Protein AF-A0A4S4EB62-F1 (afdb_monomer_lite)

pLDDT: mean 71.23, std 25.0, range [29.69, 98.69]

Sequence (255 aa):
MSNSTRCAACKSLRRRCSQDCVLALYFPANNAERFSCVHKIFGTSNVTMMLEKPEGRGEGEEGGRRREEAASSPSQLVASPPAVAAVRSSPDPARRSSCTAIASASGPASASASSSSPTGYGPLQSGPSLSPPPLIFQLPIQSRAEAADCMVMEASSRIQDPIYGCTKTIFELQQQIIQTQYEIAKIQCQIAICCAQQQMNNHQQLVNQQNQYQQQQPPWMMMNANHNHQQQQEEEQLHLDHHQQLSGSHHHPQF

InterPro domains:
  IPR004883 Lateral organ boundaries, LOB [PF03195] (6-53)
  IPR004883 Lateral organ boundaries, LOB [PF03195] (138-187)
  IPR004883 Lateral organ boundaries, LOB [PS50891] (5-111)

Organism: Camellia sinensis var. sinensis (NCBI:txid542762)

Structure (mmCIF, N/CA/C/O backbone):
data_AF-A0A4S4EB62-F1
#
_entry.id   AF-A0A4S4EB62-F1
#
loop_
_atom_site.group_PDB
_atom_site.id
_atom_site.type_symbol
_atom_site.label_atom_id
_atom_site.label_alt_id
_atom_site.label_comp_id
_atom_site.label_asym_id
_atom_site.label_entity_id
_atom_site.label_seq_id
_atom_site.pdbx_PDB_ins_code
_atom_site.Cartn_x
_atom_site.Cartn_y
_atom_site.Cartn_z
_atom_site.occupancy
_atom_site.B_iso_or_equiv
_atom_site.auth_seq_id
_atom_site.auth_comp_id
_atom_site.auth_asym_id
_atom_site.auth_atom_id
_atom_site.pdbx_PDB_model_num
ATOM 1 N N . MET A 1 1 ? -2.196 -13.617 -37.992 1.00 35.62 1 MET A N 1
ATOM 2 C CA . MET A 1 1 ? -1.032 -12.760 -38.308 1.00 35.62 1 MET A CA 1
ATOM 3 C C . MET A 1 1 ? -0.826 -11.807 -37.139 1.00 35.62 1 MET A C 1
ATOM 5 O O . MET A 1 1 ? -1.480 -10.776 -37.072 1.00 35.62 1 MET A O 1
ATOM 9 N N . SER A 1 2 ? -0.023 -12.187 -36.146 1.00 46.72 2 SER A N 1
ATOM 10 C CA . SER A 1 2 ? 0.297 -11.299 -35.025 1.00 46.72 2 SER A CA 1
ATOM 11 C C . SER A 1 2 ? 1.247 -10.217 -35.531 1.00 46.72 2 SER A C 1
ATOM 13 O O . SER A 1 2 ? 2.431 -10.480 -35.736 1.00 46.72 2 SER A O 1
ATOM 15 N N . ASN A 1 3 ? 0.726 -9.014 -35.782 1.00 49.12 3 ASN A N 1
ATOM 16 C CA . ASN A 1 3 ? 1.549 -7.839 -36.048 1.00 49.12 3 ASN A CA 1
ATOM 17 C C . ASN A 1 3 ? 2.561 -7.709 -34.907 1.00 49.12 3 ASN A C 1
ATOM 19 O O . ASN A 1 3 ? 2.176 -7.433 -33.769 1.00 49.12 3 ASN A O 1
ATOM 23 N N . SER A 1 4 ? 3.835 -7.980 -35.210 1.00 65.88 4 SER A N 1
ATOM 24 C CA . SER A 1 4 ? 4.943 -8.029 -34.254 1.00 65.88 4 SER A CA 1
ATOM 25 C C . SER A 1 4 ? 5.236 -6.626 -33.724 1.00 65.88 4 SER A C 1
ATOM 27 O O . SER A 1 4 ? 6.197 -5.961 -34.115 1.00 65.88 4 SER A O 1
ATOM 29 N N . THR A 1 5 ? 4.358 -6.149 -32.850 1.00 85.38 5 THR A N 1
ATOM 30 C CA . THR A 1 5 ? 4.460 -4.842 -32.220 1.00 85.38 5 THR A CA 1
ATOM 31 C C . THR A 1 5 ? 5.535 -4.931 -31.149 1.00 85.38 5 THR A C 1
ATOM 33 O O . THR A 1 5 ? 5.460 -5.751 -30.238 1.00 85.38 5 THR A O 1
ATOM 36 N N . ARG A 1 6 ? 6.569 -4.100 -31.276 1.00 92.19 6 ARG A N 1
ATOM 37 C CA . ARG A 1 6 ? 7.673 -4.035 -30.309 1.00 92.19 6 ARG A CA 1
ATOM 38 C C . ARG A 1 6 ? 7.125 -3.715 -28.920 1.00 92.19 6 ARG A C 1
ATOM 40 O O . ARG A 1 6 ? 6.276 -2.832 -28.799 1.00 92.19 6 ARG A O 1
ATOM 47 N N . CYS A 1 7 ? 7.649 -4.377 -27.890 1.00 93.88 7 CYS A N 1
ATOM 48 C CA . CYS A 1 7 ? 7.284 -4.083 -26.507 1.00 93.88 7 CYS A CA 1
ATOM 49 C C . CYS A 1 7 ? 7.605 -2.623 -26.136 1.00 93.88 7 CYS A C 1
ATOM 51 O O . CYS A 1 7 ? 8.431 -1.971 -26.791 1.00 93.88 7 CYS A O 1
ATOM 53 N N . ALA A 1 8 ? 6.970 -2.103 -25.082 1.00 93.94 8 ALA A N 1
ATOM 54 C CA . ALA A 1 8 ? 7.137 -0.710 -24.667 1.00 93.94 8 ALA A CA 1
ATOM 55 C C . ALA A 1 8 ? 8.609 -0.371 -24.379 1.00 93.94 8 ALA A C 1
ATOM 57 O O . ALA A 1 8 ? 9.106 0.660 -24.832 1.00 93.94 8 ALA A O 1
ATOM 58 N N . ALA A 1 9 ? 9.338 -1.287 -23.737 1.00 93.31 9 ALA A N 1
ATOM 59 C CA . ALA A 1 9 ? 10.758 -1.118 -23.452 1.00 93.31 9 ALA A CA 1
ATOM 60 C C . ALA A 1 9 ? 11.615 -0.986 -24.718 1.00 93.31 9 ALA A C 1
ATOM 62 O O . ALA A 1 9 ? 12.346 -0.013 -24.893 1.00 93.31 9 ALA A O 1
ATOM 63 N N . CYS A 1 10 ? 11.503 -1.936 -25.649 1.00 93.50 10 CYS A N 1
ATOM 64 C CA . CYS A 1 10 ? 12.271 -1.922 -26.896 1.00 93.50 10 CYS A CA 1
ATOM 65 C C . CYS A 1 10 ? 11.875 -0.770 -27.832 1.00 93.50 10 CYS A C 1
ATOM 67 O O . CYS A 1 10 ? 12.677 -0.339 -28.669 1.00 93.50 10 CYS A O 1
ATOM 69 N N . LYS A 1 11 ? 10.645 -0.260 -27.712 1.00 92.88 11 LYS A N 1
ATOM 70 C CA . LYS A 1 11 ? 10.217 0.968 -28.385 1.00 92.88 11 LYS A CA 1
ATOM 71 C C . LYS A 1 11 ? 10.936 2.188 -27.798 1.00 92.88 11 LYS A C 1
ATOM 73 O O . LYS A 1 11 ? 11.572 2.912 -28.560 1.00 92.88 11 LYS A O 1
ATOM 78 N N . SER A 1 12 ? 10.920 2.366 -26.476 1.00 90.94 12 SER A N 1
ATOM 79 C CA . SER A 1 12 ? 11.555 3.508 -25.797 1.00 90.94 12 SER A CA 1
ATOM 80 C C . SER A 1 12 ? 13.083 3.503 -25.896 1.00 90.94 12 SER A C 1
ATOM 82 O O . SER A 1 12 ? 13.685 4.543 -26.144 1.00 90.94 12 SER A O 1
ATOM 84 N N . LEU A 1 13 ? 13.714 2.329 -25.803 1.00 90.12 13 LEU A N 1
ATOM 85 C CA . LEU A 1 13 ? 15.166 2.150 -25.952 1.00 90.12 13 LEU A CA 1
ATOM 86 C C . LEU A 1 13 ? 15.641 2.156 -27.414 1.00 90.12 13 LEU A C 1
ATOM 88 O O . LEU A 1 13 ? 16.828 1.996 -27.679 1.00 90.12 13 LEU A O 1
ATOM 92 N N . ARG A 1 14 ? 14.723 2.263 -28.383 1.00 91.19 14 ARG A N 1
ATOM 93 C CA . ARG A 1 14 ? 15.008 2.215 -29.828 1.00 91.19 14 ARG A CA 1
ATOM 94 C C . ARG A 1 14 ? 15.767 0.950 -30.302 1.00 91.19 14 ARG A C 1
ATOM 96 O O . ARG A 1 14 ? 16.294 0.940 -31.410 1.00 91.19 14 ARG A O 1
ATOM 103 N N . ARG A 1 15 ? 15.724 -0.174 -29.563 1.00 91.25 15 ARG A N 1
ATOM 104 C CA . ARG A 1 15 ? 16.387 -1.467 -29.895 1.00 91.25 15 ARG A CA 1
ATOM 105 C C . ARG A 1 15 ? 15.444 -2.548 -30.442 1.00 91.25 15 ARG A C 1
ATOM 107 O O . ARG A 1 15 ? 14.269 -2.563 -30.091 1.00 91.25 15 ARG A O 1
ATOM 114 N N . ARG A 1 16 ? 15.926 -3.481 -31.277 1.00 91.31 16 ARG A N 1
ATOM 115 C CA . ARG A 1 16 ? 15.086 -4.580 -31.819 1.00 91.31 16 ARG A CA 1
ATOM 116 C C . ARG A 1 16 ? 14.423 -5.395 -30.690 1.00 91.31 16 ARG A C 1
ATOM 118 O O . ARG A 1 16 ? 15.004 -5.572 -29.625 1.00 91.31 16 ARG A O 1
ATOM 125 N N . CYS A 1 17 ? 13.195 -5.859 -30.924 1.00 92.88 17 CYS A N 1
ATOM 126 C CA . CYS A 1 17 ? 12.442 -6.707 -29.996 1.00 92.88 17 CYS A CA 1
ATOM 127 C C . CYS A 1 17 ? 12.408 -8.130 -30.564 1.00 92.88 17 CYS A C 1
ATOM 129 O O . CYS A 1 17 ? 11.840 -8.319 -31.638 1.00 92.88 17 CYS A O 1
ATOM 131 N N . SER A 1 18 ? 13.049 -9.084 -29.882 1.00 90.50 18 SER A N 1
ATOM 132 C CA . SER A 1 18 ? 12.977 -10.514 -30.225 1.00 90.50 18 SER A CA 1
ATOM 133 C C . SER A 1 18 ? 11.645 -11.123 -29.767 1.00 90.50 18 SER A C 1
ATOM 135 O O . SER A 1 18 ? 10.947 -10.513 -28.952 1.00 90.50 18 SER A O 1
ATOM 137 N N . GLN A 1 19 ? 11.317 -12.319 -30.264 1.00 86.75 19 GLN A N 1
ATOM 138 C CA . GLN A 1 19 ? 10.169 -13.106 -29.798 1.00 86.75 19 GLN A CA 1
ATOM 139 C C . GLN A 1 19 ? 10.335 -13.525 -28.325 1.00 86.75 19 GLN A C 1
ATOM 141 O O . GLN A 1 19 ? 9.373 -13.446 -27.571 1.00 86.75 19 GLN A O 1
ATOM 146 N N . ASP A 1 20 ? 11.570 -13.794 -27.885 1.00 87.25 20 ASP A N 1
ATOM 147 C CA . ASP A 1 20 ? 11.909 -14.152 -26.494 1.00 87.25 20 ASP A CA 1
ATOM 148 C C . ASP A 1 20 ? 12.354 -12.947 -25.644 1.00 87.25 20 ASP A C 1
ATOM 150 O O . ASP A 1 20 ? 13.186 -13.050 -24.741 1.00 87.25 20 ASP A O 1
ATOM 154 N N . CYS A 1 21 ? 11.863 -11.743 -25.956 1.00 89.00 21 CYS A N 1
ATOM 155 C CA . CYS A 1 21 ? 12.253 -10.547 -25.213 1.00 89.00 21 CYS A CA 1
ATOM 156 C C . CYS A 1 21 ? 11.727 -10.598 -23.768 1.00 89.00 21 CYS A C 1
ATOM 158 O O . CYS A 1 21 ? 10.533 -10.424 -23.534 1.00 89.00 21 CYS A O 1
ATOM 160 N N . VAL A 1 22 ? 12.625 -10.718 -22.784 1.00 86.12 22 VAL A N 1
ATOM 161 C CA . VAL A 1 22 ? 12.259 -10.756 -21.352 1.00 86.12 22 VAL A CA 1
ATOM 162 C C . VAL A 1 22 ? 11.491 -9.514 -20.890 1.00 86.12 22 VAL A C 1
ATOM 164 O O . VAL A 1 22 ? 10.582 -9.613 -20.073 1.00 86.12 22 VAL A O 1
ATOM 167 N N . LEU A 1 23 ? 11.781 -8.342 -21.467 1.00 88.38 23 LEU A N 1
ATOM 168 C CA . LEU A 1 23 ? 11.050 -7.110 -21.158 1.00 88.38 23 LEU A CA 1
ATOM 169 C C . LEU A 1 23 ? 9.638 -7.096 -21.753 1.00 88.38 23 LEU A C 1
ATOM 171 O O . LEU A 1 23 ? 8.798 -6.343 -21.270 1.00 88.38 23 LEU A O 1
ATOM 175 N N . ALA A 1 24 ? 9.358 -7.892 -22.789 1.00 90.88 24 ALA A N 1
ATOM 176 C CA . ALA A 1 24 ? 8.024 -7.957 -23.383 1.00 90.88 24 ALA A CA 1
ATOM 177 C C . ALA A 1 24 ? 6.996 -8.600 -22.444 1.00 90.88 24 ALA A C 1
ATOM 179 O O . ALA A 1 24 ? 5.828 -8.226 -22.510 1.00 90.88 24 ALA A O 1
ATOM 180 N N . LEU A 1 25 ? 7.438 -9.488 -21.543 1.00 88.75 25 LEU A N 1
ATOM 181 C CA . LEU A 1 25 ? 6.586 -10.103 -20.521 1.00 88.75 25 LEU A CA 1
ATOM 182 C C . LEU A 1 25 ? 6.066 -9.077 -19.504 1.00 88.75 25 LEU A C 1
ATOM 184 O O . LEU A 1 25 ? 4.924 -9.170 -19.070 1.00 88.75 25 LEU A O 1
ATOM 188 N N . TYR A 1 26 ? 6.887 -8.083 -19.153 1.00 90.25 26 TYR A N 1
ATOM 189 C CA . TYR A 1 26 ? 6.573 -7.109 -18.098 1.00 90.25 26 TYR A CA 1
ATOM 190 C C . TYR A 1 26 ? 6.122 -5.738 -18.638 1.00 90.25 26 TYR A C 1
ATOM 192 O O . TYR A 1 26 ? 5.419 -4.987 -17.955 1.00 90.25 26 TYR A O 1
ATOM 200 N N . PHE A 1 27 ? 6.507 -5.401 -19.875 1.00 92.81 27 PHE A N 1
ATOM 201 C CA . PHE A 1 27 ? 6.237 -4.113 -20.524 1.00 92.81 27 PHE A CA 1
ATOM 202 C C . PHE A 1 27 ? 5.610 -4.291 -21.916 1.00 92.81 27 PHE A C 1
ATOM 204 O O . PHE A 1 27 ? 6.266 -4.042 -22.938 1.00 92.81 27 PHE A O 1
ATOM 211 N N . PRO A 1 28 ? 4.334 -4.704 -21.988 1.00 92.56 28 PRO A N 1
ATOM 212 C CA . PRO A 1 28 ? 3.636 -4.908 -23.252 1.00 92.56 28 PRO A CA 1
ATOM 213 C C . PRO A 1 28 ? 3.496 -3.606 -24.060 1.00 92.56 28 PRO A C 1
ATOM 215 O O . PRO A 1 28 ? 3.541 -2.495 -23.534 1.00 92.56 28 PRO A O 1
ATOM 218 N N . ALA A 1 29 ? 3.327 -3.735 -25.378 1.00 91.56 29 ALA A N 1
ATOM 219 C CA . ALA A 1 29 ? 3.295 -2.595 -26.302 1.00 91.56 29 ALA A CA 1
ATOM 220 C C . ALA A 1 29 ? 2.104 -1.637 -26.094 1.00 91.56 29 ALA A C 1
ATOM 222 O O . ALA A 1 29 ? 2.177 -0.474 -26.493 1.00 91.56 29 ALA A O 1
ATOM 223 N N . ASN A 1 30 ? 1.018 -2.124 -25.488 1.00 91.44 30 ASN A N 1
ATOM 224 C CA . ASN A 1 30 ? -0.205 -1.366 -25.219 1.00 91.44 30 ASN A CA 1
ATOM 225 C C . ASN A 1 30 ? -0.053 -0.346 -24.080 1.00 91.44 30 ASN A C 1
ATOM 227 O O . ASN A 1 30 ? -0.908 0.523 -23.943 1.00 91.44 30 ASN A O 1
ATOM 231 N N . ASN A 1 31 ? 1.015 -0.426 -23.280 1.00 89.94 31 ASN A N 1
ATOM 232 C CA . ASN A 1 31 ? 1.213 0.462 -22.144 1.00 89.94 31 ASN A CA 1
ATOM 233 C C . ASN A 1 31 ? 2.650 1.005 -22.097 1.00 89.94 31 ASN A C 1
ATOM 235 O O . ASN A 1 31 ? 3.525 0.506 -21.387 1.00 89.94 31 ASN A O 1
ATOM 239 N N . ALA A 1 32 ? 2.886 2.053 -22.888 1.00 92.19 32 ALA A N 1
ATOM 240 C CA . ALA A 1 32 ? 4.188 2.710 -22.993 1.00 92.19 32 ALA A CA 1
ATOM 241 C C . ALA A 1 32 ? 4.581 3.493 -21.726 1.00 92.19 32 ALA A C 1
ATOM 243 O O . ALA A 1 32 ? 5.773 3.675 -21.457 1.00 92.19 32 ALA A O 1
ATOM 244 N N . GLU A 1 33 ? 3.599 3.940 -20.944 1.00 93.25 33 GLU A N 1
ATOM 245 C CA . GLU A 1 33 ? 3.824 4.736 -19.738 1.00 93.25 33 GLU A CA 1
ATOM 246 C C . GLU A 1 33 ? 4.548 3.919 -18.667 1.00 93.25 33 GLU A C 1
ATOM 248 O O . GLU A 1 33 ? 5.536 4.393 -18.108 1.00 93.25 33 GLU A O 1
ATOM 253 N N . ARG A 1 34 ? 4.156 2.651 -18.480 1.00 94.00 34 ARG A N 1
ATOM 254 C CA . ARG A 1 34 ? 4.784 1.737 -17.509 1.00 94.00 34 ARG A CA 1
ATOM 255 C C . ARG A 1 34 ? 6.302 1.698 -17.631 1.00 94.00 34 ARG A C 1
ATOM 257 O O . ARG A 1 34 ? 7.007 1.876 -16.643 1.00 94.00 34 ARG A O 1
ATOM 264 N N . PHE A 1 35 ? 6.820 1.509 -18.846 1.00 94.94 35 PHE A N 1
ATOM 265 C CA . PHE A 1 35 ? 8.268 1.506 -19.045 1.00 94.94 35 PHE A CA 1
ATOM 266 C C . PHE A 1 35 ? 8.870 2.908 -18.928 1.00 94.94 35 PHE A C 1
ATOM 268 O O . PHE A 1 35 ? 9.971 3.057 -18.410 1.00 94.94 35 PHE A O 1
ATOM 275 N N . SER A 1 36 ? 8.161 3.938 -19.391 1.00 94.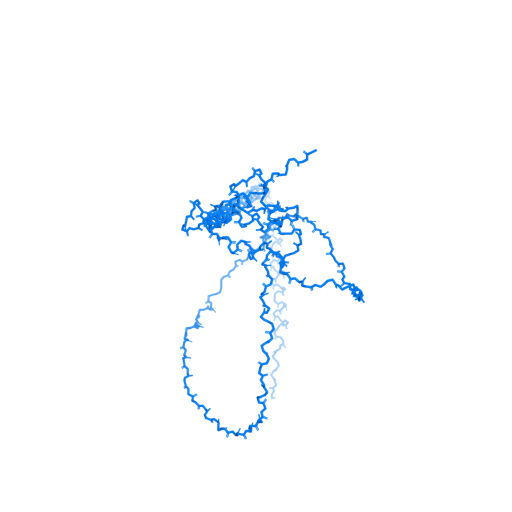75 36 SER A N 1
ATOM 276 C CA . SER A 1 36 ? 8.641 5.323 -19.339 1.00 94.75 36 SER A CA 1
ATOM 277 C C . SER A 1 36 ? 8.890 5.786 -17.901 1.00 94.75 36 SER A C 1
ATOM 279 O O . SER A 1 36 ? 9.943 6.362 -17.627 1.00 94.75 36 SER A O 1
ATOM 281 N N . CYS A 1 37 ? 7.979 5.473 -16.976 1.00 94.56 37 CYS A N 1
ATOM 282 C CA . CYS A 1 37 ? 8.123 5.809 -15.562 1.00 94.56 37 CYS A CA 1
ATOM 283 C C . CYS A 1 37 ? 9.305 5.075 -14.923 1.00 94.56 37 CYS A C 1
ATOM 285 O O . CYS A 1 37 ? 10.191 5.702 -14.341 1.00 94.56 37 CYS A O 1
ATOM 287 N N . VAL A 1 38 ? 9.362 3.753 -15.097 1.00 95.62 38 VAL A N 1
ATOM 288 C CA . VAL A 1 38 ? 10.429 2.916 -14.534 1.00 95.62 38 VAL A CA 1
ATOM 289 C C . VAL A 1 38 ? 11.796 3.323 -15.089 1.00 95.62 38 VAL A C 1
ATOM 291 O O . VAL A 1 38 ? 12.746 3.495 -14.330 1.00 95.62 38 VAL A O 1
ATOM 294 N N . HIS A 1 39 ? 11.898 3.558 -16.398 1.00 95.31 39 HIS A N 1
ATOM 295 C CA . HIS A 1 39 ? 13.129 4.020 -17.032 1.00 95.31 39 HIS A CA 1
ATOM 296 C C . HIS A 1 39 ? 13.576 5.392 -16.513 1.00 95.31 39 HIS A C 1
ATOM 298 O O . HIS A 1 39 ? 14.767 5.604 -16.309 1.00 95.31 39 HIS A O 1
ATOM 304 N N . LYS A 1 40 ? 12.639 6.319 -16.281 1.00 95.56 40 LYS A N 1
ATOM 305 C CA . LYS A 1 40 ? 12.942 7.664 -15.774 1.00 95.56 40 LYS A CA 1
ATOM 306 C C . LYS A 1 40 ? 13.511 7.643 -14.353 1.00 95.56 40 LYS A C 1
ATOM 308 O O . LYS A 1 40 ? 14.393 8.440 -14.059 1.00 95.56 40 LYS A O 1
ATOM 313 N N . ILE A 1 41 ? 13.000 6.767 -13.490 1.00 96.31 41 ILE A N 1
ATOM 314 C CA . ILE A 1 41 ? 13.379 6.716 -12.071 1.00 96.31 41 ILE A CA 1
ATOM 315 C C . ILE A 1 41 ? 14.570 5.792 -11.819 1.00 96.31 41 ILE A C 1
ATOM 317 O O . ILE A 1 41 ? 15.507 6.177 -11.127 1.00 96.31 41 ILE A O 1
ATOM 321 N N . PHE A 1 42 ? 14.550 4.583 -12.379 1.00 93.56 42 PHE A N 1
ATOM 322 C CA . PHE A 1 42 ? 15.582 3.580 -12.119 1.00 93.56 42 PHE A CA 1
ATOM 323 C C . PHE A 1 42 ? 16.702 3.597 -13.164 1.00 93.56 42 PHE A C 1
ATOM 325 O O . PHE A 1 42 ? 17.818 3.189 -12.860 1.00 93.56 42 PHE A O 1
ATOM 332 N N . GLY A 1 43 ? 16.446 4.089 -14.379 1.00 93.19 43 GLY A N 1
ATOM 333 C CA . GLY A 1 43 ? 17.416 4.086 -15.478 1.00 93.19 43 GLY A CA 1
ATOM 334 C C . GLY A 1 43 ? 17.531 2.735 -16.194 1.00 93.19 43 GLY A C 1
ATOM 335 O O . GLY A 1 43 ? 17.237 1.679 -15.637 1.00 93.19 43 GLY A O 1
ATOM 336 N N . THR A 1 44 ? 17.984 2.750 -17.454 1.00 86.69 44 THR A N 1
ATOM 337 C CA . THR A 1 44 ? 18.061 1.536 -18.298 1.00 86.69 44 THR A CA 1
ATOM 338 C C . THR A 1 44 ? 18.885 0.419 -17.655 1.00 86.69 44 THR A C 1
ATOM 340 O O . THR A 1 44 ? 18.423 -0.720 -17.616 1.00 86.69 44 THR A O 1
ATOM 343 N N . SER A 1 45 ? 20.084 0.723 -17.146 1.00 84.06 45 SER A N 1
ATOM 344 C CA . SER A 1 45 ? 21.006 -0.295 -16.626 1.00 84.06 45 SER A CA 1
ATOM 345 C C . SER A 1 45 ? 20.436 -1.028 -15.418 1.00 84.06 45 SER A C 1
ATOM 347 O O . SER A 1 45 ? 20.483 -2.250 -15.389 1.00 84.06 45 SER A O 1
ATOM 349 N N . ASN A 1 46 ? 19.821 -0.311 -14.472 1.00 86.00 46 ASN A N 1
ATOM 350 C CA . ASN A 1 46 ? 19.240 -0.926 -13.277 1.00 86.00 46 ASN A CA 1
ATOM 351 C C . ASN A 1 46 ? 18.006 -1.760 -13.620 1.00 86.00 46 ASN A C 1
ATOM 353 O O . ASN A 1 46 ? 17.861 -2.869 -13.124 1.00 86.00 46 ASN A O 1
ATOM 357 N N . VAL A 1 47 ? 17.148 -1.266 -14.515 1.00 87.50 47 VAL A N 1
ATOM 358 C CA . VAL A 1 47 ? 15.964 -2.006 -14.981 1.00 87.50 47 VAL A CA 1
ATOM 359 C C . VAL A 1 47 ? 16.370 -3.300 -15.674 1.00 87.50 47 VAL A C 1
ATOM 361 O O . VAL A 1 47 ? 15.781 -4.347 -15.432 1.00 87.50 47 VAL A O 1
ATOM 364 N N . THR A 1 48 ? 17.414 -3.236 -16.495 1.00 82.06 48 THR A N 1
ATOM 365 C CA . THR A 1 48 ? 17.996 -4.391 -17.184 1.00 82.06 48 THR A CA 1
ATOM 366 C C . THR A 1 48 ? 18.611 -5.365 -16.175 1.00 82.06 48 THR A C 1
ATOM 368 O O . THR A 1 48 ? 18.276 -6.543 -16.184 1.00 82.06 48 THR A O 1
ATOM 371 N N . MET A 1 49 ? 19.406 -4.868 -15.223 1.00 80.50 49 MET A N 1
ATOM 372 C CA . MET A 1 49 ? 19.967 -5.667 -14.128 1.00 80.50 49 MET A CA 1
ATOM 373 C C . MET A 1 49 ? 18.906 -6.324 -13.247 1.00 80.50 49 MET A C 1
ATOM 375 O O . MET A 1 49 ? 19.179 -7.374 -12.687 1.00 80.50 49 MET A O 1
ATOM 379 N N . MET A 1 50 ? 17.737 -5.704 -13.073 1.00 81.75 50 MET A N 1
ATOM 380 C CA . MET A 1 50 ? 16.643 -6.258 -12.277 1.00 81.75 50 MET A CA 1
ATOM 381 C C . MET A 1 50 ? 15.824 -7.289 -13.063 1.00 81.75 50 MET A C 1
ATOM 383 O O . MET A 1 50 ? 15.310 -8.209 -12.438 1.00 81.75 50 MET A O 1
ATOM 387 N N . LEU A 1 51 ? 15.717 -7.168 -14.395 1.00 79.62 51 LEU A N 1
ATOM 388 C CA . LEU A 1 51 ? 14.766 -7.913 -15.241 1.00 79.62 51 LEU A CA 1
ATOM 389 C C . LEU A 1 51 ? 15.375 -8.850 -16.296 1.00 79.62 51 LEU A C 1
ATOM 391 O O . LEU A 1 51 ? 14.620 -9.565 -16.961 1.00 79.62 51 LEU A O 1
ATOM 395 N N . GLU A 1 52 ? 16.688 -8.866 -16.497 1.00 72.88 52 GLU A N 1
ATOM 396 C CA . GLU A 1 52 ? 17.345 -9.850 -17.366 1.00 72.88 52 GLU A CA 1
ATOM 397 C C . GLU A 1 52 ? 17.794 -11.066 -16.559 1.00 72.88 52 GLU A C 1
ATOM 399 O O . GLU A 1 52 ? 18.054 -10.953 -15.376 1.00 72.88 52 GLU A O 1
ATOM 404 N N . LYS A 1 53 ? 17.846 -12.254 -17.167 1.00 60.50 53 LYS A N 1
ATOM 405 C CA . LYS A 1 53 ? 18.318 -13.483 -16.509 1.00 60.50 53 LYS A CA 1
ATOM 406 C C . LYS A 1 53 ? 19.846 -13.391 -16.334 1.00 60.50 53 LYS A C 1
ATOM 408 O O . LYS A 1 53 ? 20.503 -12.973 -17.284 1.00 60.50 53 LYS A O 1
ATOM 413 N N . PRO A 1 54 ? 20.445 -13.815 -15.202 1.00 57.09 54 PRO A N 1
ATOM 414 C CA . PRO A 1 54 ? 21.894 -13.982 -15.152 1.00 57.09 54 PRO A CA 1
ATOM 415 C C . PRO A 1 54 ? 22.259 -15.074 -16.163 1.00 57.09 54 PRO A C 1
ATOM 417 O O . PRO A 1 54 ? 21.701 -16.174 -16.120 1.00 57.09 54 PRO A O 1
ATOM 420 N N . GLU A 1 55 ? 23.128 -14.762 -17.117 1.00 51.66 55 GLU A N 1
ATOM 421 C CA . GLU A 1 55 ? 23.546 -15.701 -18.155 1.00 51.66 55 GLU A CA 1
ATOM 422 C C . GLU A 1 55 ? 24.296 -16.888 -17.528 1.00 51.66 55 GLU A C 1
ATOM 424 O O . GLU A 1 55 ? 25.503 -16.859 -17.295 1.00 51.66 55 GLU A O 1
ATOM 429 N N . GLY A 1 56 ? 23.553 -17.952 -17.228 1.00 46.53 56 GLY A N 1
ATOM 430 C CA . GLY A 1 56 ? 24.090 -19.270 -16.929 1.00 46.53 56 GLY A CA 1
ATOM 431 C C . GLY A 1 56 ? 24.416 -19.980 -18.235 1.00 46.53 56 GLY A C 1
ATOM 432 O O . GLY A 1 56 ? 23.515 -20.376 -18.972 1.00 46.53 56 GLY A O 1
ATOM 433 N N . ARG A 1 57 ? 25.713 -20.111 -18.514 1.00 41.94 57 ARG A N 1
ATOM 434 C CA . ARG A 1 57 ? 26.260 -21.021 -19.522 1.00 41.94 57 ARG A CA 1
ATOM 435 C C . ARG A 1 57 ? 25.841 -22.460 -19.207 1.00 41.94 57 ARG A C 1
ATOM 437 O O . ARG A 1 57 ? 25.993 -22.885 -18.067 1.00 41.94 57 ARG A O 1
ATOM 444 N N . GLY A 1 58 ? 25.466 -23.198 -20.249 1.00 36.47 58 GLY A N 1
ATOM 445 C CA . GLY A 1 58 ? 25.548 -24.658 -20.292 1.00 36.47 58 GLY A CA 1
ATOM 446 C C . GLY A 1 58 ? 24.300 -25.394 -19.821 1.00 36.47 58 GLY A C 1
ATOM 447 O O . GLY A 1 58 ? 24.021 -25.487 -18.631 1.00 36.47 58 GLY A O 1
ATOM 448 N N . GLU A 1 59 ? 23.596 -25.970 -20.787 1.00 43.50 59 GLU A N 1
ATOM 449 C CA . GLU A 1 59 ? 22.741 -27.133 -20.588 1.00 43.50 59 GLU A CA 1
ATOM 450 C C . GLU A 1 59 ? 23.598 -28.317 -20.112 1.00 43.50 59 GLU A C 1
ATOM 452 O O . GLU A 1 59 ? 24.709 -28.537 -20.599 1.00 43.50 59 GLU A O 1
ATOM 457 N N . GLY A 1 60 ? 23.071 -29.065 -19.152 1.00 32.97 60 GLY A N 1
ATOM 458 C CA . GLY A 1 60 ? 23.618 -30.321 -18.663 1.00 32.97 60 GLY A CA 1
ATOM 459 C C . GLY A 1 60 ? 22.514 -31.028 -17.896 1.00 32.97 60 GLY A C 1
ATOM 460 O O . GLY A 1 60 ? 22.170 -30.630 -16.784 1.00 32.97 60 GLY A O 1
ATOM 461 N N . GLU A 1 61 ? 21.896 -31.999 -18.555 1.00 41.78 61 GLU A N 1
ATOM 462 C CA . GLU A 1 61 ? 20.886 -32.881 -17.989 1.00 41.78 61 GLU A CA 1
ATOM 463 C C . GLU A 1 61 ? 21.455 -33.747 -16.847 1.00 41.78 61 GLU A C 1
ATOM 465 O O . GLU A 1 61 ? 22.642 -34.057 -16.804 1.00 41.78 61 GLU A O 1
ATOM 470 N N . GLU A 1 62 ? 20.523 -34.193 -15.998 1.00 35.62 62 GLU A N 1
ATOM 471 C CA . GLU A 1 62 ? 20.550 -35.426 -15.198 1.00 35.62 62 GLU A CA 1
ATOM 472 C C . GLU A 1 62 ? 21.149 -35.406 -13.773 1.00 35.62 62 GLU A C 1
ATOM 474 O O . GLU A 1 62 ? 22.287 -35.024 -13.518 1.00 35.62 62 GLU A O 1
ATOM 479 N N . GLY A 1 63 ? 20.349 -35.914 -12.820 1.00 31.05 63 GLY A N 1
ATOM 480 C CA . GLY A 1 63 ? 20.825 -36.357 -11.505 1.00 31.05 63 GLY A CA 1
ATOM 481 C C . GLY A 1 63 ? 19.907 -36.014 -10.332 1.00 31.05 63 GLY A C 1
ATOM 482 O O . GLY A 1 63 ? 20.228 -35.156 -9.514 1.00 31.05 63 GLY A O 1
ATOM 483 N N . GLY A 1 64 ? 18.765 -36.695 -10.216 1.00 34.34 64 GLY A N 1
ATOM 484 C CA . GLY A 1 64 ? 17.853 -36.529 -9.085 1.00 34.34 64 GLY A CA 1
ATOM 485 C C . GLY A 1 64 ? 18.463 -36.884 -7.722 1.00 34.34 64 GLY A C 1
ATOM 486 O O . GLY A 1 64 ? 19.193 -37.861 -7.579 1.00 34.34 64 GLY A O 1
ATOM 487 N N . ARG A 1 65 ? 18.048 -36.152 -6.682 1.00 30.20 65 ARG A N 1
ATOM 488 C CA . ARG A 1 65 ? 17.820 -36.719 -5.346 1.00 30.20 65 ARG A CA 1
ATOM 489 C C . ARG A 1 65 ? 16.545 -36.145 -4.749 1.00 30.20 65 ARG A C 1
ATOM 491 O O . ARG A 1 65 ? 16.456 -34.979 -4.384 1.00 30.20 65 ARG A O 1
ATOM 498 N N . ARG A 1 66 ? 15.572 -37.043 -4.657 1.00 37.66 66 ARG A N 1
ATOM 499 C CA . ARG A 1 66 ? 14.365 -36.967 -3.846 1.00 37.66 66 ARG A CA 1
ATOM 500 C C . ARG A 1 66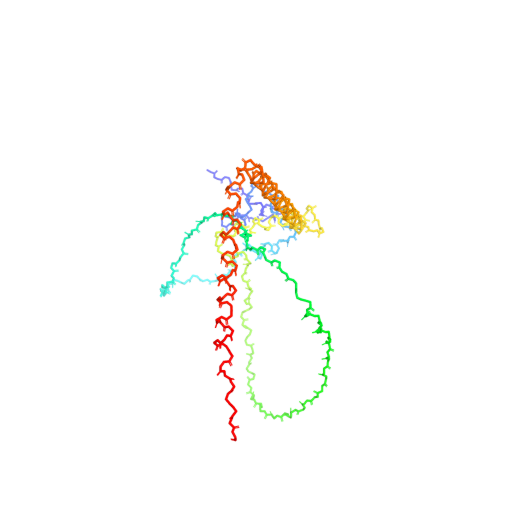 ? 14.771 -36.777 -2.381 1.00 37.66 66 ARG A C 1
ATOM 502 O O . ARG A 1 66 ? 15.523 -37.592 -1.850 1.00 37.66 66 ARG A O 1
ATOM 509 N N . ARG A 1 67 ? 14.236 -35.752 -1.724 1.00 39.16 67 ARG A N 1
ATOM 510 C CA . ARG A 1 67 ? 13.952 -35.823 -0.291 1.00 39.16 67 ARG A CA 1
ATOM 511 C C . ARG A 1 67 ? 12.575 -35.213 -0.044 1.00 39.16 67 ARG A C 1
ATOM 513 O O . ARG A 1 67 ? 12.369 -34.019 -0.225 1.00 39.16 67 ARG A O 1
ATOM 520 N N . GLU A 1 68 ? 11.652 -36.113 0.270 1.00 33.84 68 GLU A N 1
ATOM 521 C CA . GLU A 1 68 ? 10.425 -35.906 1.050 1.00 33.84 68 GLU A CA 1
ATOM 522 C C . GLU A 1 68 ? 10.828 -35.219 2.380 1.00 33.84 68 GLU A C 1
ATOM 524 O O . GLU A 1 68 ? 11.980 -35.336 2.791 1.00 33.84 68 GLU A 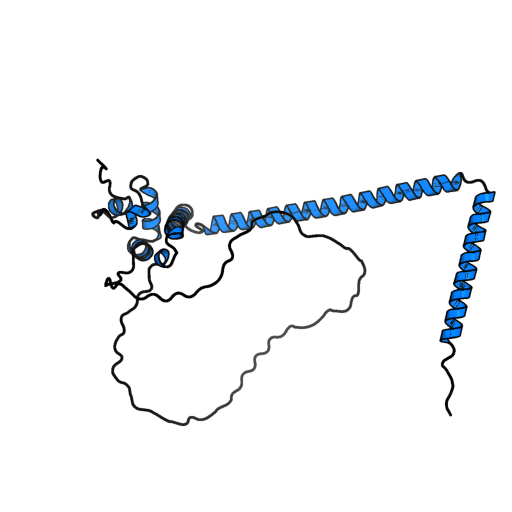O 1
ATOM 529 N N . GLU A 1 69 ? 10.074 -34.435 3.136 1.00 34.16 69 GLU A N 1
ATOM 530 C CA . GLU A 1 69 ? 8.662 -34.141 3.392 1.00 34.16 69 GLU A CA 1
ATOM 531 C C . GLU A 1 69 ? 8.647 -32.646 3.853 1.00 34.16 69 GLU A C 1
ATOM 533 O O . GLU A 1 69 ? 9.703 -32.045 4.025 1.00 34.16 69 GLU A O 1
ATOM 538 N N . ALA A 1 70 ? 7.563 -31.917 4.095 1.00 30.52 70 ALA A N 1
ATOM 539 C CA . ALA A 1 70 ? 6.251 -32.311 4.553 1.00 30.52 70 ALA A CA 1
ATOM 540 C C . ALA A 1 70 ? 5.224 -31.244 4.175 1.00 30.52 70 ALA A C 1
ATOM 542 O O . ALA A 1 70 ? 5.503 -30.045 4.097 1.00 30.52 70 ALA A O 1
ATOM 543 N N . ALA A 1 71 ? 4.016 -31.744 3.966 1.00 32.66 71 ALA A N 1
ATOM 544 C CA . ALA A 1 71 ? 2.789 -30.999 3.831 1.00 32.66 71 ALA A CA 1
ATOM 545 C C . ALA A 1 71 ? 2.602 -29.968 4.951 1.00 32.66 71 ALA A C 1
ATOM 547 O O . ALA A 1 71 ? 2.836 -30.263 6.121 1.00 32.66 71 ALA A O 1
ATOM 548 N N . SER A 1 72 ? 2.066 -28.805 4.583 1.00 31.14 72 SER A N 1
ATOM 549 C CA . SER A 1 72 ? 0.843 -28.255 5.184 1.00 31.14 72 SER A CA 1
ATOM 550 C C . SER A 1 72 ? 0.397 -27.037 4.374 1.00 31.14 72 SER A C 1
ATOM 552 O O . SER A 1 72 ? 0.927 -25.938 4.510 1.00 31.14 72 SER A O 1
ATOM 554 N N . SER A 1 73 ? -0.571 -27.252 3.484 1.00 36.03 73 SER A N 1
ATOM 555 C CA . SER A 1 73 ? -1.465 -26.193 3.000 1.00 36.03 73 SER A CA 1
ATOM 556 C C . SER A 1 73 ? -2.730 -26.167 3.894 1.00 36.03 73 SER A C 1
ATOM 558 O O . SER A 1 73 ? -2.758 -26.833 4.925 1.00 36.03 73 SER A O 1
ATOM 560 N N . PRO A 1 74 ? -3.770 -25.384 3.577 1.00 53.31 74 PRO A N 1
ATOM 561 C CA . PRO A 1 74 ? -4.045 -24.100 4.209 1.00 53.31 74 PRO A CA 1
ATOM 562 C C . PRO A 1 74 ? -5.397 -24.121 4.945 1.00 53.31 74 PRO A C 1
ATOM 564 O O . PRO A 1 74 ? -6.263 -24.943 4.660 1.00 53.31 74 PRO A O 1
ATOM 567 N N . SER A 1 75 ? -5.651 -23.177 5.848 1.00 32.16 75 SER A N 1
ATOM 568 C CA . SER A 1 75 ? -7.028 -22.875 6.257 1.00 32.16 75 SER A CA 1
ATOM 569 C C . SER A 1 75 ? -7.169 -21.414 6.644 1.00 32.16 75 SER A C 1
ATOM 571 O O . SER A 1 75 ? -6.552 -20.925 7.585 1.00 32.16 75 SER A O 1
ATOM 573 N N . GLN A 1 76 ? -7.993 -20.727 5.859 1.00 35.88 76 GLN A N 1
ATOM 574 C CA . GLN A 1 76 ? -8.673 -19.513 6.272 1.00 35.88 76 GLN A CA 1
ATOM 575 C C . GLN A 1 76 ? -9.638 -19.828 7.421 1.00 35.88 76 GLN A C 1
ATOM 577 O O . GLN A 1 76 ? -10.167 -20.936 7.450 1.00 35.88 76 GLN A O 1
ATOM 582 N N . LEU A 1 77 ? -9.927 -18.844 8.283 1.00 34.81 77 LEU A N 1
ATOM 583 C CA . LEU A 1 77 ? -11.288 -18.370 8.603 1.00 34.81 77 LEU A CA 1
ATOM 584 C C . LEU A 1 77 ? -11.281 -17.425 9.829 1.00 34.81 77 LEU A C 1
ATOM 586 O O . LEU A 1 77 ? -11.076 -17.840 10.958 1.00 34.81 77 LEU A O 1
ATOM 590 N N . VAL A 1 78 ? -11.512 -16.144 9.524 1.00 33.50 78 VAL A N 1
ATOM 591 C CA . VAL A 1 78 ? -12.391 -15.140 10.167 1.00 33.50 78 VAL A CA 1
ATOM 592 C C . VAL A 1 78 ? -12.425 -14.879 11.697 1.00 33.50 78 VAL A C 1
ATOM 594 O O . VAL A 1 78 ? -12.691 -15.747 12.513 1.00 33.50 78 VAL A O 1
ATOM 597 N N . ALA A 1 79 ? -12.386 -13.567 11.988 1.00 30.02 79 ALA A N 1
ATOM 598 C CA . ALA A 1 79 ? -13.253 -12.791 12.896 1.00 30.02 79 ALA A CA 1
ATOM 599 C C . ALA A 1 79 ? -13.047 -12.764 14.438 1.00 30.02 79 ALA A C 1
ATOM 601 O O . ALA A 1 79 ? -13.425 -13.677 15.163 1.00 30.02 79 ALA A O 1
ATOM 602 N N . SER A 1 80 ? -12.705 -11.541 14.892 1.00 34.81 80 SER A N 1
ATOM 603 C CA . SER A 1 80 ? -13.204 -10.827 16.098 1.00 34.81 80 SER A CA 1
ATOM 604 C C . SER A 1 80 ? -12.488 -11.072 17.457 1.00 34.81 80 SER A C 1
ATOM 606 O O . SER A 1 80 ? -11.641 -11.949 17.556 1.00 34.81 80 SER A O 1
ATOM 608 N N . PRO A 1 81 ? -12.706 -10.211 18.482 1.00 43.69 81 PRO A N 1
ATOM 609 C CA . PRO A 1 81 ? -11.820 -9.134 18.966 1.00 43.69 81 PRO A CA 1
ATOM 610 C C . PRO A 1 81 ? -11.210 -9.460 20.358 1.00 43.69 81 PRO A C 1
ATOM 612 O O . PRO A 1 81 ? -11.495 -10.526 20.904 1.00 43.69 81 PRO A O 1
ATOM 615 N N . PRO A 1 82 ? -10.394 -8.580 20.987 1.00 38.78 82 PRO A N 1
ATOM 616 C CA . PRO A 1 82 ? -9.838 -8.870 22.309 1.00 38.78 82 PRO A CA 1
ATOM 617 C C . PRO A 1 82 ? -10.930 -8.929 23.386 1.00 38.78 82 PRO A C 1
ATOM 619 O O . PRO A 1 82 ? -11.709 -7.990 23.568 1.00 38.78 82 PRO A O 1
ATOM 622 N N . ALA A 1 83 ? -10.950 -10.043 24.119 1.00 35.16 83 ALA A N 1
ATOM 623 C CA . ALA A 1 83 ? -11.763 -10.230 25.306 1.00 35.16 83 ALA A CA 1
ATOM 624 C C . ALA A 1 83 ? -11.315 -9.265 26.412 1.00 35.16 83 ALA A C 1
ATOM 626 O O . ALA A 1 83 ? -10.220 -9.364 26.963 1.00 35.16 83 ALA A O 1
ATOM 627 N N . VAL A 1 84 ? -12.211 -8.342 26.741 1.00 35.22 84 VAL A N 1
ATOM 628 C CA . VAL A 1 84 ? -12.228 -7.587 27.989 1.00 35.22 84 VAL A CA 1
ATOM 629 C C . VAL A 1 84 ? -12.961 -8.407 29.058 1.00 35.22 84 VAL A C 1
ATOM 631 O O . VAL A 1 84 ? -14.169 -8.597 28.983 1.00 35.22 84 VAL A O 1
ATOM 634 N N . ALA A 1 85 ? -12.222 -8.890 30.056 1.00 33.56 85 ALA A N 1
ATOM 635 C CA . ALA A 1 85 ? -12.681 -9.271 31.399 1.00 33.56 85 ALA A CA 1
ATOM 636 C C . ALA A 1 85 ? -11.407 -9.408 32.264 1.00 33.56 85 ALA A C 1
ATOM 638 O O . ALA A 1 85 ? -10.454 -10.035 31.828 1.00 33.56 85 ALA A O 1
ATOM 639 N N . ALA A 1 86 ? -11.243 -8.848 33.457 1.00 32.38 86 ALA A N 1
ATOM 640 C CA . ALA A 1 86 ? -12.179 -8.228 34.367 1.00 32.38 86 ALA A CA 1
ATOM 641 C C . ALA A 1 86 ? -11.450 -7.168 35.211 1.00 32.38 86 ALA A C 1
ATOM 643 O O . ALA A 1 86 ? -10.289 -7.318 35.589 1.00 32.38 86 ALA A O 1
ATOM 644 N N . VAL A 1 87 ? -12.189 -6.114 35.535 1.00 31.91 87 VAL A N 1
ATOM 645 C CA . VAL A 1 87 ? -11.899 -5.182 36.622 1.00 31.91 87 VAL A CA 1
ATOM 646 C C . VAL A 1 87 ? -11.819 -5.950 37.945 1.00 31.91 87 VAL A C 1
ATOM 648 O O . VAL A 1 87 ? -12.780 -6.611 38.333 1.00 31.91 87 VAL A O 1
ATOM 651 N N . ARG A 1 88 ? -10.715 -5.787 38.680 1.00 36.62 88 ARG A N 1
ATOM 652 C CA . ARG A 1 88 ? -10.720 -5.778 40.148 1.00 36.62 88 ARG A CA 1
ATOM 653 C C . ARG A 1 88 ? -9.824 -4.645 40.640 1.00 36.62 88 ARG A C 1
ATOM 655 O O . ARG A 1 88 ? -8.614 -4.655 40.445 1.00 36.62 88 ARG A O 1
ATOM 662 N N . SER A 1 89 ? -10.465 -3.656 41.248 1.00 32.94 89 SER A N 1
ATOM 663 C CA . SER A 1 89 ? -9.863 -2.546 41.979 1.00 32.94 89 SER A CA 1
ATOM 664 C C . SER A 1 89 ? -9.136 -3.045 43.234 1.00 32.94 89 SER A C 1
ATOM 666 O O . SER A 1 89 ? -9.749 -3.748 44.031 1.00 32.94 89 SER A O 1
ATOM 668 N N . SER A 1 90 ? -7.866 -2.681 43.431 1.00 35.53 90 SER A N 1
ATOM 669 C CA . SER A 1 90 ? -7.424 -1.757 44.497 1.00 35.53 90 SER A CA 1
ATOM 670 C C . SER A 1 90 ? -5.889 -1.587 44.513 1.00 35.53 90 SER A C 1
ATOM 672 O O . SER A 1 90 ? -5.183 -2.441 43.977 1.00 35.53 90 SER A O 1
ATOM 674 N N . PRO A 1 91 ? -5.373 -0.473 45.070 1.00 39.81 91 PRO A N 1
ATOM 675 C CA . PRO A 1 91 ? -4.030 0.045 44.829 1.00 39.81 91 PRO A CA 1
ATOM 676 C C . PRO A 1 91 ? -3.024 -0.395 45.903 1.00 39.81 91 PRO A C 1
ATOM 678 O O . PRO A 1 91 ? -3.362 -0.425 47.082 1.00 39.81 91 PRO A O 1
ATOM 681 N N . ASP A 1 92 ? -1.770 -0.631 45.514 1.00 31.94 92 ASP A N 1
ATOM 682 C CA . ASP A 1 92 ? -0.649 -0.705 46.460 1.00 31.94 92 ASP A CA 1
ATOM 683 C C . ASP A 1 92 ? 0.498 0.225 45.998 1.00 31.94 92 ASP A C 1
ATOM 685 O O . ASP A 1 92 ? 1.069 0.021 44.916 1.00 31.94 92 ASP A O 1
ATOM 689 N N . PRO A 1 93 ? 0.807 1.305 46.742 1.00 39.94 93 PRO A N 1
ATOM 690 C CA . PRO A 1 93 ? 1.796 2.308 46.374 1.00 39.94 93 PRO A CA 1
ATOM 691 C C . PRO A 1 93 ? 3.184 1.944 46.920 1.00 39.94 93 PRO A C 1
ATOM 693 O O . PRO A 1 93 ? 3.675 2.571 47.854 1.00 39.94 93 PRO A O 1
ATOM 696 N N . ALA A 1 94 ? 3.867 0.965 46.323 1.00 38.38 94 ALA A N 1
ATOM 697 C CA . ALA A 1 94 ? 5.241 0.651 46.729 1.00 38.38 94 ALA A CA 1
ATOM 698 C C . ALA A 1 94 ? 6.101 0.030 45.618 1.00 38.38 94 ALA A C 1
ATOM 700 O O . ALA A 1 94 ? 6.675 -1.042 45.787 1.00 38.38 94 ALA A O 1
ATOM 701 N N . ARG A 1 95 ? 6.265 0.710 44.473 1.00 36.81 95 ARG A N 1
ATOM 702 C CA . ARG A 1 95 ? 7.451 0.461 43.628 1.00 36.81 95 ARG A CA 1
ATOM 703 C C . ARG A 1 95 ? 7.779 1.625 42.702 1.00 36.81 95 ARG A C 1
ATOM 705 O O . ARG A 1 95 ? 7.540 1.599 41.500 1.00 36.81 95 ARG A O 1
ATOM 712 N N . ARG A 1 96 ? 8.385 2.660 43.281 1.00 35.38 96 ARG A N 1
ATOM 713 C CA . ARG A 1 96 ? 9.129 3.684 42.545 1.00 35.38 96 ARG A CA 1
ATOM 714 C C . ARG A 1 96 ? 10.562 3.654 43.055 1.00 35.38 96 ARG A C 1
ATOM 716 O O . ARG A 1 96 ? 10.786 3.967 44.217 1.00 35.38 96 ARG A O 1
ATOM 723 N N . SER A 1 97 ? 11.494 3.241 42.201 1.00 31.66 97 SER A N 1
ATOM 724 C CA . SER A 1 97 ? 12.756 3.949 41.949 1.00 31.66 97 SER A CA 1
ATOM 725 C C . SER A 1 97 ? 13.854 3.039 41.422 1.00 31.66 97 SER A C 1
ATOM 727 O O . SER A 1 97 ? 14.062 1.929 41.899 1.00 31.66 97 SER A O 1
ATOM 729 N N . SER A 1 98 ? 14.632 3.665 40.541 1.00 35.00 98 SER A N 1
ATOM 730 C CA . SER A 1 98 ? 16.005 3.351 40.170 1.00 35.00 98 SER A CA 1
ATOM 731 C C . SER A 1 98 ? 16.180 2.380 39.009 1.00 35.00 98 SER A C 1
ATOM 733 O O . SER A 1 98 ? 16.038 1.175 39.163 1.00 35.00 98 SER A O 1
ATOM 735 N N . CYS A 1 99 ? 16.518 2.942 37.846 1.00 29.69 99 CYS A N 1
ATOM 736 C CA . CYS A 1 99 ? 17.818 2.692 37.221 1.00 29.69 99 CYS A CA 1
ATOM 737 C C . CYS A 1 99 ? 18.085 3.776 36.160 1.00 29.69 99 CYS A C 1
ATOM 739 O O . CYS A 1 99 ? 17.686 3.656 35.005 1.00 29.69 99 CYS A O 1
ATOM 741 N N . THR A 1 100 ? 18.782 4.832 36.581 1.00 34.62 100 THR A N 1
ATOM 742 C CA . THR A 1 100 ? 19.548 5.737 35.713 1.00 34.62 100 THR A CA 1
ATOM 743 C C . THR A 1 100 ? 21.019 5.550 36.080 1.00 34.62 100 THR A C 1
ATOM 745 O O . THR A 1 100 ? 21.326 5.673 37.261 1.00 34.62 100 THR A O 1
ATOM 748 N N . ALA A 1 101 ? 21.879 5.249 35.098 1.00 31.89 101 ALA A N 1
ATOM 749 C CA . ALA A 1 101 ? 23.340 5.484 35.026 1.00 31.89 101 ALA A CA 1
ATOM 750 C C . ALA A 1 101 ? 23.967 4.400 34.117 1.00 31.89 101 ALA A C 1
ATOM 752 O O . ALA A 1 101 ? 23.927 3.224 34.458 1.00 31.89 101 ALA A O 1
ATOM 753 N N . ILE A 1 102 ? 24.357 4.660 32.862 1.00 32.31 102 ILE A N 1
ATOM 754 C CA . ILE A 1 102 ? 25.658 5.210 32.418 1.00 32.31 102 ILE A CA 1
ATOM 755 C C . ILE A 1 102 ? 26.818 5.052 33.411 1.00 32.31 102 ILE A C 1
ATOM 757 O O . ILE A 1 102 ? 26.936 5.823 34.355 1.00 32.31 102 ILE A O 1
ATOM 761 N N . ALA A 1 103 ? 27.726 4.117 33.120 1.00 32.78 103 ALA A N 1
ATOM 762 C CA . ALA A 1 103 ? 29.120 4.187 33.546 1.00 32.78 103 ALA A CA 1
ATOM 763 C C . ALA A 1 103 ? 30.020 3.422 32.565 1.00 32.78 103 ALA A C 1
ATOM 765 O O . ALA A 1 103 ? 29.952 2.202 32.427 1.00 32.78 103 ALA A O 1
ATOM 766 N N . SER A 1 104 ? 30.854 4.194 31.880 1.00 31.52 104 SER A N 1
ATOM 767 C CA . SER A 1 104 ? 32.038 3.782 31.139 1.00 31.52 104 SER A CA 1
ATOM 768 C C . SER A 1 104 ? 33.075 3.170 32.086 1.00 31.52 104 SER A C 1
ATOM 770 O O . SER A 1 104 ? 33.297 3.703 33.171 1.00 31.52 104 SER A O 1
ATOM 772 N N . ALA A 1 105 ? 33.777 2.124 31.650 1.00 33.66 105 ALA A N 1
ATOM 773 C CA . ALA A 1 105 ? 35.022 1.692 32.278 1.00 33.66 105 ALA A CA 1
ATOM 774 C C . ALA A 1 105 ? 36.046 1.325 31.198 1.00 33.66 105 ALA A C 1
ATOM 776 O O . ALA A 1 105 ? 35.929 0.321 30.500 1.00 33.66 105 ALA A O 1
ATOM 777 N N . SER A 1 106 ? 37.035 2.202 31.070 1.00 31.45 106 SER A N 1
ATOM 778 C CA . SER A 1 106 ? 38.296 2.002 30.366 1.00 31.45 106 SER A CA 1
ATOM 779 C C . SER A 1 106 ? 39.268 1.240 31.271 1.00 31.45 106 SER A C 1
ATOM 781 O O . SER A 1 106 ? 39.344 1.543 32.460 1.00 31.45 106 SER A O 1
ATOM 783 N N . GLY A 1 107 ? 40.091 0.349 30.713 1.00 32.53 107 GLY A N 1
ATOM 784 C CA . GLY A 1 107 ? 41.351 -0.060 31.349 1.00 32.53 107 GLY A CA 1
ATOM 785 C C . GLY A 1 107 ? 41.862 -1.448 30.946 1.00 32.53 107 GLY A C 1
ATOM 786 O O . GLY A 1 107 ? 41.046 -2.324 30.688 1.00 32.53 107 GLY A O 1
ATOM 787 N N . PRO A 1 108 ? 43.190 -1.654 30.838 1.00 45.34 108 PRO A N 1
ATOM 788 C CA . PRO A 1 108 ? 43.784 -2.492 29.799 1.00 45.34 108 PRO A CA 1
ATOM 789 C C . PRO A 1 108 ? 44.340 -3.822 30.326 1.00 45.34 108 PRO A C 1
ATOM 791 O O . PRO A 1 108 ? 44.802 -3.909 31.460 1.00 45.34 108 PRO A O 1
ATOM 794 N N . ALA A 1 109 ? 44.391 -4.840 29.465 1.00 33.75 109 ALA A N 1
ATOM 795 C CA . ALA A 1 109 ? 45.182 -6.041 29.711 1.00 33.75 109 ALA A CA 1
ATOM 796 C C . ALA A 1 109 ? 45.982 -6.404 28.457 1.00 33.75 109 ALA A C 1
ATOM 798 O O . ALA A 1 109 ? 45.484 -6.951 27.478 1.00 33.75 109 ALA A O 1
ATOM 799 N N . SER A 1 110 ? 47.253 -6.033 28.523 1.00 34.41 110 SER A N 1
ATOM 800 C CA . SER A 1 110 ? 48.367 -6.537 27.738 1.00 34.41 110 SER A CA 1
ATOM 801 C C . SER A 1 110 ? 48.457 -8.063 27.806 1.00 34.41 110 SER A C 1
ATOM 803 O O . SER A 1 110 ? 48.601 -8.617 28.894 1.00 34.41 110 SER A O 1
ATOM 805 N N . ALA A 1 111 ? 48.479 -8.726 26.651 1.00 36.38 111 ALA A N 1
ATOM 806 C CA . ALA A 1 111 ? 49.040 -10.063 26.523 1.00 36.38 111 ALA A CA 1
ATOM 807 C C . ALA A 1 111 ? 49.824 -10.164 25.211 1.00 36.38 111 ALA A C 1
ATOM 809 O O . ALA A 1 111 ? 49.328 -9.918 24.115 1.00 36.38 111 ALA A O 1
ATOM 810 N N . SER A 1 112 ? 51.096 -10.463 25.413 1.00 35.91 112 SER A N 1
ATOM 811 C CA . SER A 1 112 ? 52.205 -10.654 24.495 1.00 35.91 112 SER A CA 1
ATOM 812 C C . SER A 1 112 ? 51.935 -11.575 23.308 1.00 35.91 112 SER A C 1
ATOM 814 O O . SER A 1 112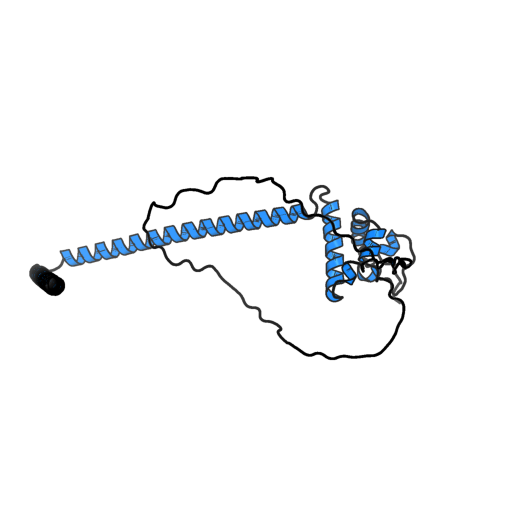 ? 51.343 -12.646 23.431 1.00 35.91 112 SER A O 1
ATOM 816 N N . ALA A 1 113 ? 52.521 -11.164 22.187 1.00 32.25 113 ALA A N 1
ATOM 817 C CA . ALA A 1 113 ? 52.761 -11.943 20.990 1.00 32.25 113 ALA A CA 1
ATOM 818 C C . ALA A 1 113 ? 53.494 -13.264 21.273 1.00 32.25 113 ALA A C 1
ATOM 820 O O . ALA A 1 113 ? 54.451 -13.313 22.044 1.00 32.25 113 ALA A O 1
ATOM 821 N N . SER A 1 114 ? 53.109 -14.307 20.544 1.00 36.97 114 SER A N 1
ATOM 822 C CA . SER A 1 114 ? 54.021 -15.378 20.155 1.00 36.97 114 SER A CA 1
ATOM 823 C C . SER A 1 114 ? 53.777 -15.723 18.688 1.00 36.97 114 SER A C 1
ATOM 825 O O . SER A 1 114 ? 52.662 -15.941 18.224 1.00 36.97 114 SER A O 1
ATOM 827 N N . SER A 1 115 ? 54.874 -15.630 17.955 1.00 38.19 115 SER A N 1
ATOM 828 C CA . SER A 1 115 ? 55.047 -15.773 16.522 1.00 38.19 115 SER A CA 1
ATOM 829 C C . SER A 1 115 ? 54.977 -17.232 16.087 1.00 38.19 115 SER A C 1
ATOM 831 O O . SER A 1 115 ? 55.722 -18.067 16.601 1.00 38.19 115 SER A O 1
ATOM 833 N N . SER A 1 116 ? 54.175 -17.535 15.072 1.00 40.62 116 SER A N 1
ATOM 834 C CA . SER A 1 116 ? 54.347 -18.730 14.240 1.00 40.62 116 SER A CA 1
ATOM 835 C C . SER A 1 116 ? 53.811 -18.433 12.844 1.00 40.62 116 SER A C 1
ATOM 837 O O . SER A 1 116 ? 52.615 -18.522 12.586 1.00 40.62 116 SER A O 1
ATOM 839 N N . SER A 1 117 ? 54.705 -18.024 11.949 1.00 39.41 117 SER A N 1
ATOM 840 C CA . SER A 1 117 ? 54.441 -17.965 10.513 1.00 39.41 117 SER A CA 1
ATOM 841 C C . SER A 1 117 ? 54.286 -19.381 9.954 1.00 39.41 117 SER A C 1
ATOM 843 O O . SER A 1 117 ? 55.110 -20.241 10.270 1.00 39.41 117 SER A O 1
ATOM 845 N N . PRO A 1 118 ? 53.359 -19.596 9.013 1.00 44.34 118 PRO A N 1
ATOM 846 C CA . PRO A 1 118 ? 53.615 -20.499 7.910 1.00 44.34 118 PRO A CA 1
ATOM 847 C C . PRO A 1 118 ? 53.567 -19.721 6.596 1.00 44.34 118 PRO A C 1
ATOM 849 O O . PRO A 1 118 ? 52.556 -19.159 6.180 1.00 44.34 118 PRO A O 1
ATOM 852 N N . THR A 1 119 ? 54.728 -19.695 5.960 1.00 44.81 119 THR A N 1
ATOM 853 C CA . THR A 1 119 ? 54.970 -19.328 4.572 1.00 44.81 119 THR A CA 1
ATOM 854 C C . THR A 1 119 ? 54.046 -20.130 3.653 1.00 44.81 119 THR A C 1
ATOM 856 O O . THR A 1 119 ? 54.087 -21.358 3.670 1.00 44.81 119 THR A O 1
ATOM 859 N N . GLY A 1 120 ? 53.226 -19.457 2.841 1.00 41.00 120 GLY A N 1
ATOM 860 C CA . GLY A 1 120 ? 52.344 -20.156 1.904 1.00 41.00 120 GLY A CA 1
ATOM 861 C C . GLY A 1 120 ? 51.385 -19.276 1.104 1.00 41.00 120 GLY A C 1
ATOM 862 O O . GLY A 1 120 ? 50.235 -19.657 0.929 1.00 41.00 120 GLY A O 1
ATOM 863 N N . TYR A 1 121 ? 51.813 -18.110 0.611 1.00 38.69 121 TYR A N 1
ATOM 864 C CA . TYR A 1 121 ? 51.022 -17.380 -0.387 1.00 38.69 121 TYR A CA 1
ATOM 865 C C . TYR A 1 121 ? 51.317 -17.945 -1.780 1.00 38.69 121 TYR A C 1
ATOM 867 O O . TYR A 1 121 ? 52.237 -17.506 -2.467 1.00 38.69 121 TYR A O 1
ATOM 875 N N . GLY A 1 122 ? 50.536 -18.950 -2.183 1.00 43.28 122 GLY A N 1
ATOM 876 C CA . GLY A 1 122 ? 50.302 -19.221 -3.602 1.00 43.28 122 GLY A CA 1
ATOM 877 C C . GLY A 1 122 ? 49.481 -18.077 -4.222 1.00 43.28 122 GLY A C 1
ATOM 878 O O . GLY A 1 122 ? 48.801 -17.357 -3.486 1.00 43.28 122 GLY A O 1
ATOM 879 N N . PRO A 1 123 ? 49.526 -17.863 -5.549 1.00 47.25 123 PRO A N 1
ATOM 880 C CA . PRO A 1 123 ? 48.783 -16.777 -6.181 1.00 47.25 123 PRO A CA 1
ATOM 881 C C . PRO A 1 123 ? 47.284 -16.947 -5.913 1.00 47.25 123 PRO A C 1
ATOM 883 O O . PRO A 1 123 ? 46.725 -18.003 -6.221 1.00 47.25 123 PRO A O 1
ATOM 886 N N . LEU A 1 124 ? 46.630 -15.919 -5.356 1.00 42.56 124 LEU A N 1
ATOM 887 C CA . LEU A 1 124 ? 45.172 -15.844 -5.323 1.00 42.56 124 LEU A CA 1
ATOM 888 C C . LEU A 1 124 ? 44.673 -15.904 -6.769 1.00 42.56 124 LEU A C 1
ATOM 890 O O . LEU A 1 124 ? 44.742 -14.919 -7.503 1.00 42.56 124 LEU A O 1
ATOM 894 N N . GLN A 1 125 ? 44.184 -17.071 -7.182 1.00 40.62 125 GLN A N 1
ATOM 895 C CA . GLN A 1 125 ? 43.346 -17.177 -8.363 1.00 40.62 125 GLN A CA 1
ATOM 896 C C . GLN A 1 125 ? 42.123 -16.304 -8.106 1.00 40.62 125 GLN A C 1
ATOM 898 O O . GLN A 1 125 ? 41.364 -16.531 -7.162 1.00 40.62 125 GLN A O 1
ATOM 903 N N . SER A 1 126 ? 41.966 -15.276 -8.932 1.00 44.56 126 SER A N 1
ATOM 904 C CA . SER A 1 126 ? 40.735 -14.518 -9.057 1.00 44.56 126 SER A CA 1
ATOM 905 C C . SER A 1 126 ? 39.623 -15.489 -9.448 1.00 44.56 126 SER A C 1
ATOM 907 O O . SER A 1 126 ? 39.445 -15.829 -10.617 1.00 44.56 126 SER A O 1
ATOM 909 N N . GLY A 1 127 ? 38.886 -15.972 -8.445 1.00 45.03 127 GLY A N 1
ATOM 910 C CA . GLY A 1 127 ? 37.622 -16.658 -8.673 1.00 45.03 127 GLY A CA 1
ATOM 911 C C . GLY A 1 127 ? 36.709 -15.774 -9.529 1.00 45.03 127 GLY A C 1
ATOM 912 O O . GLY A 1 127 ? 36.838 -14.543 -9.491 1.00 45.03 127 GLY A O 1
ATOM 913 N N . PRO A 1 128 ? 35.808 -16.365 -10.333 1.00 49.41 128 PRO A N 1
ATOM 914 C CA . PRO A 1 128 ? 34.899 -15.580 -11.149 1.00 49.41 128 PRO A CA 1
ATOM 915 C C . PRO A 1 128 ? 34.131 -14.636 -10.225 1.00 49.41 128 PRO A C 1
ATOM 917 O O . PRO A 1 128 ? 33.605 -15.055 -9.198 1.00 49.41 128 PRO A O 1
ATOM 920 N N . SER A 1 129 ? 34.102 -13.349 -10.564 1.00 47.09 129 SER A N 1
ATOM 921 C CA . SER A 1 129 ? 33.226 -12.387 -9.906 1.00 47.09 129 SER A CA 1
ATOM 922 C C . SER A 1 129 ? 31.787 -12.852 -10.144 1.00 47.09 129 SER A C 1
ATOM 924 O O . SER A 1 129 ? 31.229 -12.632 -11.217 1.00 47.09 129 SER A O 1
ATOM 926 N N . LEU A 1 130 ? 31.218 -13.592 -9.188 1.00 56.75 130 LEU A N 1
ATOM 927 C CA . LEU A 1 130 ? 29.801 -13.924 -9.185 1.00 56.75 130 LEU A CA 1
ATOM 928 C C . LEU A 1 130 ? 29.058 -12.630 -8.864 1.00 56.75 130 LEU A C 1
ATOM 930 O O . LEU A 1 130 ? 28.880 -12.275 -7.699 1.00 56.75 130 LEU A O 1
ATOM 934 N N . SER A 1 131 ? 28.658 -11.895 -9.900 1.00 58.50 131 SER A N 1
ATOM 935 C CA . SER A 1 131 ? 27.641 -10.870 -9.727 1.00 58.50 131 SER A CA 1
ATOM 936 C C . SER A 1 131 ? 26.370 -11.560 -9.213 1.00 58.50 131 SER A C 1
ATOM 938 O O . SER A 1 131 ? 25.960 -12.589 -9.763 1.00 58.50 131 SER A O 1
ATOM 940 N N . PRO A 1 132 ? 25.763 -11.062 -8.122 1.00 60.94 132 PRO A N 1
ATOM 941 C CA . PRO A 1 132 ? 24.544 -11.656 -7.602 1.00 60.94 132 PRO A CA 1
ATOM 942 C C . PRO A 1 132 ? 23.454 -11.604 -8.679 1.00 60.94 132 PRO A C 1
ATOM 944 O O . PRO A 1 132 ? 23.383 -10.630 -9.439 1.00 60.94 132 PRO A O 1
ATOM 947 N N . PRO A 1 133 ? 22.603 -12.639 -8.769 1.00 60.62 133 PRO A N 1
ATOM 948 C CA . PRO A 1 133 ? 21.541 -12.665 -9.754 1.00 60.62 133 PRO A CA 1
ATOM 949 C C . PRO A 1 133 ? 20.588 -11.468 -9.560 1.00 60.62 133 PRO A C 1
ATOM 951 O O . PRO A 1 133 ? 20.361 -11.046 -8.426 1.00 60.62 133 PRO A O 1
ATOM 954 N N . PRO A 1 134 ? 20.004 -10.934 -10.641 1.00 67.12 134 PRO A N 1
ATOM 955 C CA . PRO A 1 134 ? 18.927 -9.945 -10.629 1.00 67.12 134 PRO A CA 1
ATOM 956 C C . PRO A 1 134 ? 17.895 -10.182 -9.527 1.00 67.12 134 PRO A C 1
ATOM 958 O O . PRO A 1 134 ? 17.408 -11.305 -9.370 1.00 67.12 134 PRO A O 1
ATOM 961 N N . LEU A 1 135 ? 17.496 -9.124 -8.815 1.00 70.44 135 LEU A N 1
ATOM 962 C CA . LEU A 1 135 ? 16.560 -9.224 -7.687 1.00 70.44 135 LEU A CA 1
ATOM 963 C C . LEU A 1 135 ? 15.228 -9.891 -8.066 1.00 70.44 135 LEU A C 1
ATOM 965 O O . LEU A 1 135 ? 14.698 -10.670 -7.283 1.00 70.44 135 LEU A O 1
ATOM 969 N N . ILE A 1 136 ? 14.711 -9.673 -9.282 1.00 73.69 136 ILE A N 1
ATOM 970 C CA . ILE A 1 136 ? 13.452 -10.305 -9.713 1.00 73.69 136 ILE A CA 1
ATOM 971 C C . ILE A 1 136 ? 13.657 -11.781 -10.064 1.00 73.69 136 ILE A C 1
ATOM 973 O O . ILE A 1 136 ? 12.752 -12.590 -9.888 1.00 73.69 136 ILE A O 1
ATOM 977 N N . PHE A 1 137 ? 14.849 -12.192 -10.497 1.00 74.31 137 PHE A N 1
ATOM 978 C CA . PHE A 1 137 ? 15.111 -13.601 -10.807 1.00 74.31 137 PHE A CA 1
ATOM 979 C C . PHE A 1 137 ? 15.364 -14.455 -9.567 1.00 74.31 137 PHE A C 1
ATOM 981 O O . PHE A 1 137 ? 15.195 -15.672 -9.644 1.00 74.31 137 PHE A O 1
ATOM 988 N N . GLN A 1 138 ? 15.684 -13.828 -8.434 1.00 79.62 138 GLN A N 1
ATOM 989 C CA . GLN A 1 138 ? 15.696 -14.481 -7.123 1.00 79.62 138 GLN A CA 1
ATOM 990 C C . GLN A 1 138 ? 14.283 -14.825 -6.633 1.00 79.62 138 GLN A C 1
ATOM 992 O O . GLN A 1 138 ? 14.124 -15.680 -5.764 1.00 79.62 138 GLN A O 1
ATOM 997 N N . LEU A 1 139 ? 13.253 -14.195 -7.207 1.00 79.56 139 LEU A N 1
ATOM 998 C CA . LEU A 1 139 ? 11.866 -14.487 -6.886 1.00 79.56 139 LEU A CA 1
ATOM 999 C C . LEU A 1 139 ? 11.351 -15.699 -7.682 1.00 79.56 139 LEU A C 1
ATOM 1001 O O . LEU A 1 139 ? 11.726 -15.886 -8.855 1.00 79.56 139 LEU A O 1
ATOM 1005 N N . PRO A 1 140 ? 10.450 -16.500 -7.079 1.00 82.94 140 PRO A N 1
ATOM 1006 C CA . PRO A 1 140 ? 9.648 -17.479 -7.802 1.00 82.94 140 PRO A CA 1
ATOM 1007 C C . PRO A 1 140 ? 8.981 -16.852 -9.031 1.00 82.94 140 PRO A C 1
ATOM 1009 O O . PRO A 1 140 ? 8.580 -15.692 -9.000 1.00 82.94 140 PRO A O 1
ATOM 1012 N N . ILE A 1 141 ? 8.855 -17.607 -10.127 1.00 80.44 141 ILE A N 1
ATOM 1013 C CA . ILE A 1 141 ? 8.378 -17.086 -11.423 1.00 80.44 141 ILE A CA 1
ATOM 1014 C C . ILE A 1 141 ? 7.029 -16.363 -11.283 1.00 80.44 141 ILE A C 1
ATOM 1016 O O . ILE A 1 141 ? 6.834 -15.314 -11.893 1.00 80.44 141 ILE A O 1
ATOM 1020 N N . GLN A 1 142 ? 6.140 -16.888 -10.439 1.00 83.56 142 GLN A N 1
ATOM 1021 C CA . GLN A 1 142 ? 4.812 -16.337 -10.188 1.00 83.56 142 GLN A CA 1
ATOM 1022 C C . GLN A 1 142 ? 4.828 -14.903 -9.637 1.00 83.56 142 GLN A C 1
ATOM 1024 O O . GLN A 1 142 ? 3.972 -14.111 -10.012 1.00 83.56 142 GLN A O 1
ATOM 1029 N N . SER A 1 143 ? 5.814 -14.535 -8.816 1.00 86.25 143 SER A N 1
ATOM 1030 C CA . SER A 1 143 ? 5.877 -13.209 -8.185 1.00 86.25 143 SER A CA 1
ATOM 1031 C C . SER A 1 143 ? 6.710 -12.204 -8.978 1.00 86.25 143 SER A C 1
ATOM 1033 O O . SER A 1 143 ? 6.804 -11.036 -8.608 1.00 86.25 143 SER A O 1
ATOM 1035 N N . ARG A 1 144 ? 7.298 -12.611 -10.110 1.00 87.62 144 ARG A N 1
ATOM 1036 C CA . ARG A 1 144 ? 8.102 -11.707 -10.948 1.00 87.62 144 ARG A CA 1
ATOM 1037 C C . ARG A 1 144 ? 7.265 -10.633 -11.627 1.00 87.62 144 ARG A C 1
ATOM 1039 O O . ARG A 1 144 ? 7.721 -9.499 -11.752 1.00 87.62 144 ARG A O 1
ATOM 1046 N N . ALA A 1 145 ? 6.054 -10.989 -12.058 1.00 88.50 145 ALA A N 1
ATOM 1047 C CA . ALA A 1 145 ? 5.112 -10.032 -12.631 1.00 88.50 145 ALA A CA 1
ATOM 1048 C C . ALA A 1 145 ? 4.709 -8.978 -11.589 1.00 88.50 145 ALA A C 1
ATOM 1050 O O . ALA A 1 145 ? 4.824 -7.784 -11.856 1.00 88.50 145 ALA A O 1
ATOM 1051 N N . GLU A 1 146 ? 4.371 -9.423 -10.377 1.00 89.25 146 GLU A N 1
ATOM 1052 C CA . GLU A 1 146 ? 4.042 -8.549 -9.246 1.00 89.25 146 GLU A CA 1
ATOM 1053 C C . GLU A 1 146 ? 5.223 -7.650 -8.858 1.00 89.25 146 GLU A C 1
ATOM 1055 O O . GLU A 1 146 ? 5.052 -6.460 -8.618 1.00 89.25 146 GLU A O 1
ATOM 1060 N N . ALA A 1 147 ? 6.450 -8.177 -8.865 1.00 90.44 147 ALA A N 1
ATOM 1061 C CA . ALA A 1 147 ? 7.643 -7.377 -8.607 1.00 90.44 147 ALA A CA 1
ATOM 1062 C C . ALA A 1 147 ? 7.845 -6.276 -9.663 1.00 90.44 147 ALA A C 1
ATOM 1064 O O . ALA A 1 147 ? 8.179 -5.141 -9.318 1.00 90.44 147 ALA A O 1
ATOM 1065 N N . ALA A 1 148 ? 7.600 -6.577 -10.942 1.00 90.88 148 ALA A N 1
ATOM 1066 C CA . ALA A 1 148 ? 7.633 -5.573 -12.001 1.00 90.88 148 ALA A CA 1
ATOM 1067 C C . ALA A 1 148 ? 6.508 -4.530 -11.847 1.00 90.88 148 ALA A C 1
ATOM 1069 O O . ALA A 1 148 ? 6.738 -3.347 -12.103 1.00 90.88 148 ALA A O 1
ATOM 1070 N N . ASP A 1 149 ? 5.318 -4.931 -11.388 1.00 93.38 149 ASP A N 1
ATOM 1071 C CA . ASP A 1 149 ? 4.235 -4.006 -11.029 1.00 93.38 149 ASP A CA 1
ATOM 1072 C C . ASP A 1 149 ? 4.622 -3.091 -9.860 1.00 93.38 149 ASP A C 1
ATOM 1074 O O . ASP A 1 149 ? 4.403 -1.881 -9.939 1.00 93.38 149 ASP A O 1
ATOM 1078 N N . CYS A 1 150 ? 5.274 -3.622 -8.823 1.00 94.44 150 CYS A N 1
ATOM 1079 C CA . CYS A 1 150 ? 5.797 -2.831 -7.709 1.00 94.44 150 CYS A CA 1
ATOM 1080 C C . CYS A 1 150 ? 6.828 -1.796 -8.174 1.00 94.44 150 CYS A C 1
ATOM 1082 O O . CYS A 1 150 ? 6.754 -0.640 -7.760 1.00 94.44 150 CYS A O 1
ATOM 1084 N N . MET A 1 151 ? 7.742 -2.164 -9.080 1.00 94.06 151 MET A N 1
ATOM 1085 C CA . MET A 1 151 ? 8.683 -1.204 -9.674 1.00 94.06 151 MET A CA 1
ATOM 1086 C C . MET A 1 151 ? 7.955 -0.078 -10.416 1.00 94.06 151 MET A C 1
ATOM 1088 O O . MET A 1 151 ? 8.322 1.089 -10.289 1.00 94.06 151 MET A O 1
ATOM 1092 N N . VAL A 1 152 ? 6.923 -0.411 -11.200 1.00 95.69 152 VAL A N 1
ATOM 1093 C CA . VAL A 1 152 ? 6.103 0.587 -11.903 1.00 95.69 152 VAL A CA 1
ATOM 1094 C C . VAL A 1 152 ? 5.404 1.505 -10.909 1.00 95.69 152 VAL A C 1
ATOM 1096 O O . VAL A 1 152 ? 5.467 2.721 -11.071 1.00 95.69 152 VAL A O 1
ATOM 1099 N N . MET A 1 153 ? 4.765 0.940 -9.886 1.00 96.62 153 MET A N 1
ATOM 1100 C CA . MET A 1 153 ? 4.085 1.699 -8.842 1.00 96.62 153 MET A CA 1
ATOM 1101 C C . MET A 1 153 ? 5.056 2.653 -8.139 1.00 96.62 153 MET A C 1
ATOM 1103 O O . MET A 1 153 ? 4.783 3.848 -8.086 1.00 96.62 153 MET A O 1
ATOM 1107 N N . GLU A 1 154 ? 6.208 2.167 -7.667 1.00 97.12 154 GLU A N 1
ATOM 1108 C CA . GLU A 1 154 ? 7.198 2.999 -6.977 1.00 97.12 154 GLU A CA 1
ATOM 1109 C C . GLU A 1 154 ? 7.715 4.129 -7.877 1.00 97.12 154 GLU A C 1
ATOM 1111 O O . GLU A 1 154 ? 7.791 5.285 -7.448 1.00 97.12 154 GLU A O 1
ATOM 1116 N N . ALA A 1 155 ? 8.036 3.821 -9.138 1.00 97.62 155 ALA A N 1
ATOM 1117 C CA . ALA A 1 155 ? 8.476 4.831 -10.091 1.00 97.62 155 ALA A CA 1
ATOM 1118 C C . ALA A 1 155 ? 7.402 5.898 -10.324 1.00 97.62 155 ALA A C 1
ATOM 1120 O O . ALA A 1 155 ? 7.696 7.093 -10.293 1.00 97.62 155 ALA A O 1
ATOM 1121 N N . SER A 1 156 ? 6.153 5.480 -10.527 1.00 97.12 156 SER A N 1
ATOM 1122 C CA . SER A 1 156 ? 5.027 6.394 -10.703 1.00 97.12 156 SER A CA 1
ATOM 1123 C C . SER A 1 156 ? 4.815 7.268 -9.468 1.00 97.12 156 SER A C 1
ATOM 1125 O O . SER A 1 156 ? 4.665 8.481 -9.610 1.00 97.12 156 SER A O 1
ATOM 1127 N N . SER A 1 157 ? 4.898 6.704 -8.260 1.00 97.75 157 SER A N 1
ATOM 1128 C CA . SER A 1 157 ? 4.804 7.478 -7.020 1.00 97.75 157 SER A CA 1
ATOM 1129 C C . SER A 1 157 ? 5.924 8.512 -6.906 1.00 97.75 157 SER A C 1
ATOM 1131 O O . SER A 1 157 ? 5.644 9.651 -6.558 1.00 97.75 157 SER A O 1
ATOM 1133 N N . ARG A 1 158 ? 7.175 8.172 -7.250 1.00 97.81 158 ARG A N 1
ATOM 1134 C CA . ARG A 1 158 ? 8.301 9.131 -7.247 1.00 97.81 158 ARG A CA 1
ATOM 1135 C C . ARG A 1 158 ? 8.174 10.220 -8.316 1.00 97.81 158 ARG A C 1
ATOM 1137 O O . ARG A 1 158 ? 8.712 11.308 -8.148 1.00 97.81 158 ARG A O 1
ATOM 1144 N N . ILE A 1 159 ? 7.489 9.947 -9.425 1.00 97.06 159 ILE A N 1
ATOM 1145 C CA . ILE A 1 159 ? 7.195 10.969 -10.441 1.00 97.06 159 ILE A CA 1
ATOM 1146 C C . ILE A 1 159 ? 6.126 11.943 -9.940 1.00 97.06 159 ILE A C 1
ATOM 1148 O O . ILE A 1 159 ? 6.241 13.139 -10.197 1.00 97.06 159 ILE A O 1
ATOM 1152 N N . GLN A 1 160 ? 5.103 11.437 -9.249 1.00 96.88 160 GLN A N 1
ATOM 1153 C CA . GLN A 1 160 ? 4.016 12.246 -8.692 1.00 96.88 160 GLN A CA 1
ATOM 1154 C C . GLN A 1 160 ? 4.455 13.042 -7.457 1.00 96.88 160 GLN A C 1
ATOM 1156 O O . GLN A 1 160 ? 4.090 14.206 -7.314 1.00 96.88 160 GLN A O 1
ATOM 1161 N N . ASP A 1 161 ? 5.257 12.429 -6.590 1.00 97.06 161 ASP A N 1
ATOM 1162 C CA . ASP A 1 161 ? 5.825 13.029 -5.387 1.00 97.06 161 ASP A CA 1
ATOM 1163 C C . ASP A 1 161 ? 7.344 12.774 -5.351 1.00 97.06 161 ASP A C 1
ATOM 1165 O O . ASP A 1 161 ? 7.795 11.722 -4.887 1.00 97.06 161 ASP A O 1
ATOM 1169 N N . PRO A 1 162 ? 8.160 13.725 -5.842 1.00 96.69 162 PRO A N 1
ATOM 1170 C CA . PRO A 1 162 ? 9.612 13.566 -5.903 1.00 96.69 162 PRO A CA 1
ATOM 1171 C C . PRO A 1 162 ? 10.312 13.507 -4.543 1.00 96.69 162 PRO A C 1
ATOM 1173 O O . PRO A 1 162 ? 11.460 13.071 -4.480 1.00 96.69 162 PRO A O 1
ATOM 1176 N N . ILE A 1 163 ? 9.660 13.972 -3.472 1.00 97.19 163 ILE A N 1
ATOM 1177 C CA . ILE A 1 163 ? 10.261 14.035 -2.137 1.00 97.19 163 ILE A CA 1
ATOM 1178 C C . ILE A 1 163 ? 9.966 12.741 -1.383 1.00 97.19 163 ILE A C 1
ATOM 1180 O O . ILE A 1 163 ? 10.881 12.110 -0.855 1.00 97.19 163 ILE A O 1
ATOM 1184 N N . TYR A 1 164 ? 8.699 12.328 -1.350 1.00 96.88 164 TYR A N 1
ATOM 1185 C CA . TYR A 1 164 ? 8.245 11.225 -0.505 1.00 96.88 164 TYR A CA 1
ATOM 1186 C C . TYR A 1 164 ? 7.848 9.972 -1.290 1.00 96.88 164 TYR A C 1
ATOM 1188 O O . TYR A 1 164 ? 7.870 8.880 -0.725 1.00 96.88 164 TYR A O 1
ATOM 1196 N N . GLY A 1 165 ? 7.516 10.079 -2.578 1.00 97.38 165 GLY A N 1
ATOM 1197 C CA . GLY A 1 165 ? 7.126 8.941 -3.411 1.00 97.38 165 GLY A CA 1
ATOM 1198 C C . GLY A 1 165 ? 6.059 8.058 -2.755 1.00 97.38 165 GLY A C 1
ATOM 1199 O O . GLY A 1 165 ? 5.064 8.544 -2.221 1.00 97.38 165 GLY A O 1
ATOM 1200 N N . CYS A 1 166 ? 6.278 6.740 -2.754 1.00 96.56 166 CYS A N 1
ATOM 1201 C CA . CYS A 1 166 ? 5.366 5.782 -2.118 1.00 96.56 166 CYS A CA 1
ATOM 1202 C C . CYS A 1 166 ? 5.354 5.873 -0.580 1.00 96.56 166 CYS A C 1
ATOM 1204 O O . CYS A 1 166 ? 4.396 5.431 0.052 1.00 96.56 166 CYS A O 1
ATOM 1206 N N . THR A 1 167 ? 6.377 6.475 0.039 1.00 97.69 167 THR A N 1
ATOM 1207 C CA . THR A 1 167 ? 6.442 6.672 1.496 1.00 97.69 167 THR A CA 1
ATOM 1208 C C . THR A 1 167 ? 5.327 7.587 1.988 1.00 97.69 167 THR A C 1
ATOM 1210 O O . THR A 1 167 ? 4.832 7.385 3.093 1.00 97.69 167 THR A O 1
ATOM 1213 N N . LYS A 1 168 ? 4.871 8.541 1.163 1.00 97.44 168 LYS A N 1
ATOM 1214 C CA . LYS A 1 168 ? 3.701 9.366 1.485 1.00 97.44 168 LYS A CA 1
ATOM 1215 C C . LYS A 1 168 ? 2.454 8.509 1.689 1.00 97.44 168 LYS A C 1
ATOM 1217 O O . LYS A 1 168 ? 1.817 8.617 2.728 1.00 97.44 168 LYS A O 1
ATOM 1222 N N . THR A 1 169 ? 2.155 7.615 0.747 1.00 97.06 169 THR A N 1
ATOM 1223 C CA . THR A 1 169 ? 1.008 6.702 0.851 1.00 97.06 169 THR A CA 1
ATOM 1224 C C . THR A 1 169 ? 1.139 5.778 2.057 1.00 97.06 169 THR A C 1
ATOM 1226 O O . THR A 1 169 ? 0.169 5.574 2.779 1.00 97.06 169 THR A O 1
ATOM 1229 N N . ILE A 1 170 ? 2.342 5.258 2.330 1.00 97.38 170 ILE A N 1
ATOM 1230 C CA . ILE A 1 170 ? 2.596 4.454 3.536 1.00 97.38 170 ILE A CA 1
ATOM 1231 C C . ILE A 1 170 ? 2.264 5.261 4.796 1.00 97.38 170 ILE A C 1
ATOM 1233 O O . ILE A 1 170 ? 1.541 4.773 5.661 1.00 97.38 170 ILE A O 1
ATOM 1237 N N . PHE A 1 171 ? 2.757 6.496 4.890 1.00 98.25 171 PHE A N 1
ATOM 1238 C CA . PHE A 1 171 ? 2.501 7.372 6.029 1.00 98.25 171 PHE A CA 1
ATOM 1239 C C . PHE A 1 171 ? 1.010 7.694 6.183 1.00 98.25 171 PHE A C 1
ATOM 1241 O O . PHE A 1 171 ? 0.469 7.578 7.278 1.00 98.25 171 PHE A O 1
ATOM 1248 N N . GLU A 1 172 ? 0.326 8.049 5.097 1.00 97.94 172 GLU A N 1
ATOM 1249 C CA . GLU A 1 172 ? -1.113 8.332 5.099 1.00 97.94 172 GLU A CA 1
ATOM 1250 C C . GLU A 1 172 ? -1.924 7.128 5.587 1.00 97.94 172 GLU A C 1
ATOM 1252 O O . GLU A 1 172 ? -2.793 7.276 6.447 1.00 97.94 172 GLU A O 1
ATOM 1257 N N . LEU A 1 173 ? -1.605 5.925 5.104 1.00 98.38 173 LEU A N 1
ATOM 1258 C CA . LEU A 1 173 ? -2.246 4.691 5.558 1.00 98.38 173 LEU A CA 1
ATOM 1259 C C . LEU A 1 173 ? -1.961 4.419 7.038 1.00 98.38 173 LEU A C 1
ATOM 1261 O O . LEU A 1 173 ? -2.871 4.055 7.780 1.00 98.38 173 LEU A O 1
ATOM 1265 N N . GLN A 1 174 ? -0.728 4.639 7.500 1.00 98.62 174 GLN A N 1
ATOM 1266 C CA . GLN A 1 174 ? -0.387 4.511 8.918 1.00 98.62 174 GLN A CA 1
ATOM 1267 C C . GLN A 1 174 ? -1.180 5.494 9.787 1.00 98.62 174 GLN A C 1
ATOM 1269 O O . GLN A 1 174 ? -1.702 5.099 10.828 1.00 98.62 174 GLN A O 1
ATOM 1274 N N . GLN A 1 175 ? -1.341 6.743 9.346 1.00 98.62 175 GLN A N 1
ATOM 1275 C CA . GLN A 1 175 ? -2.172 7.725 10.044 1.00 98.62 175 GLN A CA 1
ATOM 1276 C C . GLN A 1 175 ? -3.647 7.306 10.078 1.00 98.62 175 GLN A C 1
ATOM 1278 O O . GLN A 1 175 ? -4.284 7.403 11.124 1.00 98.62 175 GLN A O 1
ATOM 1283 N N . GLN A 1 176 ? -4.189 6.778 8.977 1.00 98.69 176 GLN A N 1
ATOM 1284 C CA . GLN A 1 176 ? -5.564 6.265 8.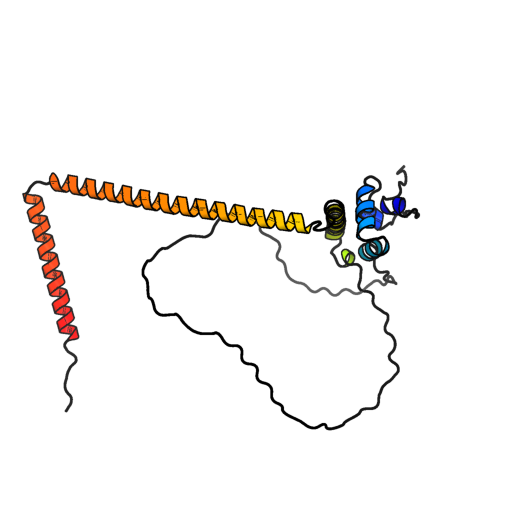942 1.00 98.69 176 GLN A CA 1
ATOM 1285 C C . GLN A 1 176 ? -5.767 5.084 9.894 1.00 98.69 176 GLN A C 1
ATOM 1287 O O . GLN A 1 176 ? -6.790 5.023 10.579 1.00 98.69 176 GLN A O 1
ATOM 1292 N N . ILE A 1 177 ? -4.796 4.169 9.979 1.00 98.69 177 ILE A N 1
ATOM 1293 C CA . ILE A 1 177 ? -4.825 3.059 10.938 1.00 98.69 177 ILE A CA 1
ATOM 1294 C C . ILE A 1 177 ? -4.878 3.608 12.364 1.00 98.69 177 ILE A C 1
ATOM 1296 O O . ILE A 1 177 ? -5.744 3.199 13.135 1.00 98.69 177 ILE A O 1
ATOM 1300 N N . ILE A 1 178 ? -4.008 4.563 12.701 1.00 98.62 178 ILE A N 1
ATOM 1301 C CA . ILE A 1 178 ? -3.964 5.181 14.033 1.00 98.62 178 ILE A CA 1
ATOM 1302 C C . ILE A 1 178 ? -5.293 5.873 14.356 1.00 98.62 178 ILE A C 1
ATOM 1304 O O . ILE A 1 178 ? -5.858 5.643 15.425 1.00 98.62 178 ILE A O 1
ATOM 1308 N N . GLN A 1 179 ? -5.835 6.665 13.428 1.00 98.56 179 GLN A N 1
ATOM 1309 C CA . GLN A 1 179 ? -7.109 7.356 13.627 1.00 98.56 179 GLN A CA 1
ATOM 1310 C C . GLN A 1 179 ? -8.260 6.368 13.832 1.00 98.56 179 GLN A C 1
ATOM 1312 O O . GLN A 1 179 ? -9.090 6.541 14.722 1.00 98.56 179 GLN A O 1
ATOM 1317 N N . THR A 1 180 ? -8.297 5.305 13.033 1.00 98.50 180 THR A N 1
ATOM 1318 C CA . THR A 1 180 ? -9.343 4.282 13.131 1.00 98.50 180 THR A CA 1
ATOM 1319 C C . THR A 1 180 ? -9.247 3.531 14.457 1.00 98.50 180 THR A C 1
ATOM 1321 O O . THR A 1 180 ? -10.258 3.311 15.119 1.00 98.50 180 THR A O 1
ATOM 1324 N N . GLN A 1 181 ? -8.034 3.182 14.889 1.00 98.56 181 GLN A N 1
ATOM 1325 C CA . GLN A 1 181 ? -7.804 2.563 16.194 1.00 98.56 181 GLN A CA 1
ATOM 1326 C C . GLN A 1 181 ? -8.224 3.486 17.345 1.00 98.56 181 GLN A C 1
ATOM 1328 O O . GLN A 1 181 ? -8.834 3.017 18.308 1.00 98.56 181 GLN A O 1
ATOM 1333 N N . TYR A 1 182 ? -7.963 4.791 17.231 1.00 98.62 182 TYR A N 1
ATOM 1334 C CA . TYR A 1 182 ? -8.414 5.788 18.200 1.00 98.62 182 TYR A CA 1
ATOM 1335 C C . TYR A 1 182 ? -9.945 5.845 18.301 1.00 98.62 182 TYR A C 1
ATOM 1337 O O . TYR A 1 182 ? -10.487 5.776 19.406 1.00 98.62 182 TYR A O 1
ATOM 1345 N N . GLU A 1 183 ? -10.658 5.913 17.173 1.00 98.69 183 GLU A N 1
ATOM 1346 C CA . GLU A 1 183 ? -12.127 5.948 17.182 1.00 98.69 183 GLU A CA 1
ATOM 1347 C C . GLU A 1 183 ? -12.727 4.658 17.760 1.00 98.69 183 GLU A C 1
ATOM 1349 O O . GLU A 1 183 ? -13.670 4.719 18.551 1.00 98.69 183 GLU A O 1
ATOM 1354 N N . ILE A 1 184 ? -12.145 3.492 17.452 1.00 98.69 184 ILE A N 1
ATOM 1355 C CA . ILE A 1 184 ? -12.554 2.218 18.062 1.00 98.69 184 ILE A CA 1
ATOM 1356 C C . ILE A 1 184 ? -12.398 2.280 19.584 1.00 98.69 184 ILE A C 1
ATOM 1358 O O . ILE A 1 184 ? -13.347 1.972 20.305 1.00 98.69 184 ILE A O 1
ATOM 1362 N N . ALA A 1 185 ? -11.240 2.715 20.085 1.00 98.44 185 ALA A N 1
ATOM 1363 C CA . ALA A 1 185 ? -10.985 2.804 21.522 1.00 98.44 185 ALA A CA 1
ATOM 1364 C C . ALA A 1 185 ? -11.953 3.774 22.222 1.00 98.44 185 ALA A C 1
ATOM 1366 O O . ALA A 1 185 ? -12.472 3.488 23.304 1.00 98.44 185 ALA A O 1
ATOM 1367 N N . LYS A 1 186 ? -12.250 4.907 21.581 1.00 98.50 186 LYS A N 1
ATOM 1368 C CA . LYS A 1 186 ? -13.212 5.895 22.075 1.00 98.50 186 LYS A CA 1
ATOM 1369 C C . LYS A 1 186 ? -14.619 5.310 22.185 1.00 98.50 186 LYS A C 1
ATOM 1371 O O . LYS A 1 186 ? -15.255 5.458 23.228 1.00 98.50 186 LYS A O 1
ATOM 1376 N N . ILE A 1 187 ? -15.096 4.630 21.144 1.00 98.56 187 ILE A N 1
ATOM 1377 C CA . ILE A 1 187 ? -16.421 3.996 21.143 1.00 98.56 187 ILE A CA 1
ATOM 1378 C C . ILE A 1 187 ? -16.477 2.878 22.187 1.00 98.56 187 ILE A C 1
ATOM 1380 O O . ILE A 1 187 ? -17.438 2.801 22.948 1.00 98.56 187 ILE A O 1
ATOM 1384 N N . GLN A 1 188 ? -15.435 2.051 22.288 1.00 98.56 188 GLN A N 1
ATOM 1385 C CA . GLN A 1 188 ? -15.348 1.002 23.308 1.00 98.56 188 GLN A CA 1
ATOM 1386 C C . GLN A 1 188 ? -15.433 1.576 24.729 1.00 98.56 188 GLN A C 1
ATOM 1388 O O . GLN A 1 188 ? -16.166 1.044 25.562 1.00 98.56 188 GLN A O 1
ATOM 1393 N N . CYS A 1 189 ? -14.753 2.695 24.993 1.00 98.56 189 CYS A N 1
ATOM 1394 C CA . CYS A 1 189 ? -14.847 3.405 26.267 1.00 98.56 189 CYS A CA 1
ATOM 1395 C C . CYS A 1 189 ? -16.274 3.911 26.537 1.00 98.56 189 CYS A C 1
ATOM 1397 O O . CYS A 1 189 ? -16.822 3.684 27.616 1.00 98.56 189 CYS A O 1
ATOM 1399 N N . GLN A 1 190 ? -16.918 4.532 25.543 1.00 98.62 190 GLN A N 1
ATOM 1400 C CA . GLN A 1 190 ? -18.299 5.008 25.674 1.00 98.62 190 GLN A CA 1
ATOM 1401 C C . GLN A 1 190 ? -19.287 3.867 25.950 1.00 98.62 190 GLN A C 1
ATOM 1403 O O . GLN A 1 190 ? -20.156 4.008 26.810 1.00 98.62 190 GLN A O 1
ATOM 1408 N N . ILE A 1 191 ? -19.131 2.726 25.273 1.00 98.44 191 ILE A N 1
ATOM 1409 C CA . ILE A 1 191 ? -19.940 1.526 25.519 1.00 98.44 191 ILE A CA 1
ATOM 1410 C C . ILE A 1 191 ? -19.746 1.043 26.958 1.00 98.44 191 ILE A C 1
ATOM 1412 O O . ILE A 1 191 ? -20.731 0.790 27.646 1.00 98.44 191 ILE A O 1
ATOM 1416 N N . ALA A 1 192 ? -18.503 0.960 27.440 1.00 98.25 192 ALA A N 1
ATOM 1417 C CA . ALA A 1 192 ? -18.219 0.521 28.805 1.00 98.25 192 ALA A CA 1
ATOM 1418 C C . ALA A 1 192 ? -18.884 1.426 29.857 1.00 98.25 192 ALA A C 1
ATOM 1420 O O . ALA A 1 192 ? -19.513 0.925 30.790 1.00 98.25 192 ALA A O 1
ATOM 1421 N N . ILE A 1 193 ? -18.809 2.748 29.672 1.00 98.31 193 ILE A N 1
ATOM 1422 C CA . ILE A 1 193 ? -19.458 3.731 30.551 1.00 98.31 193 ILE A CA 1
ATOM 1423 C C . ILE A 1 193 ? -20.983 3.564 30.524 1.00 98.31 193 ILE A C 1
ATOM 1425 O O . ILE A 1 193 ? -21.615 3.499 31.577 1.00 98.31 193 ILE A O 1
ATOM 1429 N N . CYS A 1 194 ? -21.580 3.456 29.333 1.00 98.31 194 CYS A N 1
ATOM 1430 C CA . CYS A 1 194 ? -23.024 3.281 29.172 1.00 98.31 194 CYS A CA 1
ATOM 1431 C C . CYS A 1 194 ? -23.520 1.989 29.841 1.00 98.31 194 CYS A C 1
ATOM 1433 O O . CYS A 1 194 ? -24.489 2.009 30.601 1.00 98.31 194 CYS A O 1
ATOM 1435 N N . CYS A 1 195 ? -22.814 0.875 29.632 1.00 97.81 195 CYS A N 1
ATOM 1436 C CA . CYS A 1 195 ? -23.126 -0.402 30.266 1.00 97.81 195 CYS A CA 1
ATOM 1437 C C . CYS A 1 195 ? -23.050 -0.321 31.798 1.00 97.81 195 CYS A C 1
ATOM 1439 O O . CYS A 1 195 ? -23.955 -0.811 32.475 1.00 97.81 195 CYS A O 1
ATOM 1441 N N . ALA A 1 196 ? -22.016 0.319 32.354 1.00 97.12 196 ALA A N 1
ATOM 1442 C CA . ALA A 1 196 ? -21.890 0.508 33.800 1.00 97.12 196 ALA A CA 1
ATOM 1443 C C . ALA A 1 196 ? -23.041 1.358 34.365 1.00 97.12 196 ALA A C 1
ATOM 1445 O O . ALA A 1 196 ? -23.652 0.987 35.370 1.00 97.12 196 ALA A O 1
ATOM 1446 N N . GLN A 1 197 ? -23.399 2.451 33.684 1.00 97.19 197 GLN A N 1
ATOM 1447 C CA . GLN A 1 197 ? -24.526 3.294 34.085 1.00 97.19 197 GLN A CA 1
ATOM 1448 C C . GLN A 1 197 ? -25.851 2.522 34.055 1.00 97.19 197 GLN A C 1
ATOM 1450 O O . GLN A 1 197 ? -26.651 2.628 34.985 1.00 97.19 197 GLN A O 1
ATOM 1455 N N . GLN A 1 198 ? -26.079 1.710 33.021 1.00 97.12 198 GLN A N 1
ATOM 1456 C CA . GLN A 1 198 ? -27.281 0.888 32.917 1.00 97.12 198 GLN A CA 1
ATOM 1457 C C . GLN A 1 198 ? -27.368 -0.139 34.050 1.00 97.12 198 GLN A C 1
ATOM 1459 O O . GLN A 1 198 ? -28.443 -0.344 34.610 1.00 97.12 198 GLN A O 1
ATOM 1464 N N . GLN A 1 199 ? -26.251 -0.772 34.416 1.00 95.81 199 GLN A N 1
ATOM 1465 C CA . GLN A 1 199 ? -26.210 -1.713 35.535 1.00 95.81 199 GLN A CA 1
ATOM 1466 C C . GLN A 1 199 ? -26.548 -1.032 36.863 1.00 95.81 199 GLN A C 1
ATOM 1468 O O . GLN A 1 199 ? -27.349 -1.572 37.625 1.00 95.81 199 GLN A O 1
ATOM 1473 N N . MET A 1 200 ? -26.005 0.162 37.117 1.00 96.38 200 MET A N 1
ATOM 1474 C CA . MET A 1 200 ? -26.343 0.946 38.310 1.00 96.38 200 MET A CA 1
ATOM 1475 C C . MET A 1 200 ? -27.822 1.333 38.332 1.00 96.38 200 MET A C 1
ATOM 1477 O O . MET A 1 200 ? -28.480 1.157 39.353 1.00 96.38 200 MET A O 1
ATOM 1481 N N . ASN A 1 201 ? -28.376 1.766 37.198 1.00 96.75 201 ASN A N 1
ATOM 1482 C CA . ASN A 1 201 ? -29.800 2.082 37.087 1.00 96.75 201 ASN A CA 1
ATOM 1483 C C . ASN A 1 201 ? -30.683 0.849 37.351 1.00 96.75 201 ASN A C 1
ATOM 1485 O O . ASN A 1 201 ? -31.646 0.937 38.110 1.00 96.75 201 ASN A O 1
ATOM 1489 N N . ASN A 1 202 ? -30.341 -0.309 36.774 1.00 96.44 202 ASN A N 1
ATOM 1490 C CA . ASN A 1 202 ? -31.052 -1.568 37.012 1.00 96.44 202 ASN A CA 1
ATOM 1491 C C . ASN A 1 202 ? -30.965 -1.991 38.489 1.00 96.44 202 ASN A C 1
ATOM 1493 O O . ASN A 1 202 ? -31.974 -2.367 39.082 1.00 96.44 202 ASN A O 1
ATOM 1497 N N . HIS A 1 203 ? -29.782 -1.896 39.106 1.00 95.56 203 HIS A N 1
ATOM 1498 C CA . HIS A 1 203 ? -29.598 -2.213 40.523 1.00 95.56 203 HIS A CA 1
ATOM 1499 C C . HIS A 1 203 ? -30.427 -1.284 41.418 1.00 95.56 203 HIS A C 1
ATOM 1501 O O . HIS A 1 203 ? -31.148 -1.760 42.292 1.00 95.56 203 HIS A O 1
ATOM 1507 N N . GLN A 1 204 ? -30.403 0.024 41.147 1.00 96.31 204 GLN A N 1
ATOM 1508 C CA . GLN A 1 204 ? -31.211 1.009 41.863 1.00 96.31 204 GLN A CA 1
ATOM 1509 C C . GLN A 1 204 ? -32.709 0.682 41.764 1.00 96.31 204 GLN A C 1
ATOM 1511 O O . GLN A 1 204 ? -33.422 0.773 42.759 1.00 96.31 204 GLN A O 1
ATOM 1516 N N . GLN A 1 205 ? -33.196 0.261 40.591 1.00 95.38 205 GLN A N 1
ATOM 1517 C CA . GLN A 1 205 ? -34.591 -0.152 40.414 1.00 95.38 205 GLN A CA 1
ATOM 1518 C C . GLN A 1 205 ? -34.944 -1.396 41.237 1.00 95.38 205 GLN A C 1
ATOM 1520 O O . GLN A 1 205 ? -35.982 -1.395 41.899 1.00 95.38 205 GLN A O 1
ATOM 1525 N N . LEU A 1 206 ? -34.085 -2.423 41.248 1.00 95.81 206 LEU A N 1
ATOM 1526 C CA . LEU A 1 206 ? -34.292 -3.614 42.080 1.00 95.81 206 LEU A CA 1
ATOM 1527 C C . LEU A 1 206 ? -34.330 -3.267 43.572 1.00 95.81 206 LEU A C 1
ATOM 1529 O O . LEU A 1 206 ? -35.251 -3.684 44.272 1.00 95.81 206 LEU A O 1
ATOM 1533 N N . VAL A 1 207 ? -33.373 -2.466 44.049 1.00 94.38 207 VAL A N 1
ATOM 1534 C CA . VAL A 1 207 ? -33.322 -2.020 45.450 1.00 94.38 207 VAL A CA 1
ATOM 1535 C C . VAL A 1 207 ? -34.575 -1.222 45.812 1.00 94.38 207 VAL A C 1
ATOM 1537 O O . VAL A 1 207 ? -35.174 -1.452 46.864 1.00 94.38 207 VAL A O 1
ATOM 1540 N N . ASN A 1 208 ? -35.016 -0.311 44.943 1.00 94.69 208 ASN A N 1
ATOM 1541 C CA . ASN A 1 208 ? -36.224 0.480 45.176 1.00 94.69 208 ASN A CA 1
ATOM 1542 C C . ASN A 1 208 ? -37.478 -0.404 45.236 1.00 94.69 208 ASN A C 1
ATOM 1544 O O . ASN A 1 208 ? -38.326 -0.214 46.108 1.00 94.69 208 ASN A O 1
ATOM 1548 N N . GLN A 1 209 ? -37.585 -1.394 44.349 1.00 93.69 209 GLN A N 1
ATOM 1549 C CA . GLN A 1 209 ? -38.703 -2.330 44.338 1.00 93.69 209 GLN A CA 1
ATOM 1550 C C . GLN A 1 209 ? -38.707 -3.221 45.593 1.00 93.69 209 GLN A C 1
ATOM 1552 O O . GLN A 1 209 ? -39.755 -3.400 46.211 1.00 93.69 209 GLN A O 1
ATOM 1557 N N . GLN A 1 210 ? -37.548 -3.722 46.031 1.00 90.75 210 GLN A N 1
ATOM 1558 C CA . GLN A 1 210 ? -37.437 -4.514 47.259 1.00 90.75 210 GLN A CA 1
ATOM 1559 C C . GLN A 1 210 ? -37.824 -3.709 48.506 1.00 90.75 210 GLN A C 1
ATOM 1561 O O . GLN A 1 210 ? -38.568 -4.209 49.350 1.00 90.75 210 GLN A O 1
ATOM 1566 N N . ASN A 1 211 ? -37.397 -2.446 48.592 1.00 91.12 211 ASN A N 1
ATOM 1567 C CA . ASN A 1 211 ? -37.823 -1.541 49.662 1.00 91.12 211 ASN A CA 1
ATOM 1568 C C . ASN A 1 211 ? -39.343 -1.306 49.648 1.00 91.12 211 ASN A C 1
ATOM 1570 O O . ASN A 1 211 ? -39.978 -1.291 50.703 1.00 91.12 211 ASN A O 1
ATOM 1574 N N . GLN A 1 212 ? -39.947 -1.162 48.464 1.00 92.06 212 GLN A N 1
ATOM 1575 C CA . GLN A 1 212 ? -41.397 -1.010 48.333 1.00 92.06 212 GLN A CA 1
ATOM 1576 C C . GLN A 1 212 ? -42.149 -2.269 48.792 1.00 92.06 212 GLN A C 1
ATOM 1578 O O . GLN A 1 212 ? -43.174 -2.151 49.465 1.00 92.06 212 GLN A O 1
ATOM 1583 N N . TYR A 1 213 ? -41.633 -3.463 48.472 1.00 87.12 213 TYR A N 1
ATOM 1584 C CA . TYR A 1 213 ? -42.182 -4.720 48.980 1.00 87.12 213 TYR A CA 1
ATOM 1585 C C . TYR A 1 213 ? -42.056 -4.817 50.502 1.00 87.12 213 TYR A C 1
ATOM 1587 O O . TYR A 1 213 ? -43.020 -5.208 51.150 1.00 87.12 213 TYR A O 1
ATOM 1595 N N . GLN A 1 214 ? -40.921 -4.424 51.091 1.00 81.75 214 GLN A N 1
ATOM 1596 C CA . GLN A 1 214 ? -40.729 -4.443 52.546 1.00 81.75 214 GLN A CA 1
ATOM 1597 C C . GLN A 1 214 ? -41.681 -3.498 53.294 1.00 81.75 214 GLN A C 1
ATOM 1599 O O . GLN A 1 214 ? -42.207 -3.893 54.328 1.00 81.75 214 GLN A O 1
ATOM 1604 N N . GLN A 1 215 ? -41.965 -2.295 52.777 1.00 81.94 215 GLN A N 1
ATOM 1605 C CA . GLN A 1 215 ? -42.917 -1.376 53.424 1.00 81.94 215 GLN A CA 1
ATOM 1606 C C . GLN A 1 215 ? -44.368 -1.882 53.436 1.00 81.94 215 GLN A C 1
ATOM 1608 O O . GLN A 1 215 ? -45.152 -1.453 54.278 1.00 81.94 215 GLN A O 1
ATOM 1613 N N . GLN A 1 216 ? -44.741 -2.777 52.518 1.00 83.06 216 GLN A N 1
ATOM 1614 C CA . GLN A 1 216 ? -46.095 -3.339 52.439 1.00 83.06 216 GLN A CA 1
ATOM 1615 C C . GLN A 1 216 ? -46.257 -4.653 53.226 1.00 83.06 216 GLN A C 1
ATOM 1617 O O . GLN A 1 216 ? -47.351 -5.216 53.255 1.00 83.06 216 GLN A O 1
ATOM 1622 N N . GLN A 1 217 ? -45.195 -5.158 53.868 1.00 75.81 217 GLN A N 1
ATOM 1623 C CA . GLN A 1 217 ? -45.249 -6.387 54.664 1.00 75.81 217 GLN A CA 1
ATOM 1624 C C . GLN A 1 217 ? -46.023 -6.170 55.977 1.00 75.81 217 GLN A C 1
ATOM 1626 O O . GLN A 1 217 ? -45.810 -5.167 56.663 1.00 75.81 217 GLN A O 1
ATOM 1631 N N . PRO A 1 218 ? -46.890 -7.113 56.388 1.00 79.38 218 PRO A N 1
ATOM 1632 C CA . PRO A 1 218 ? -47.575 -7.015 57.668 1.00 79.38 218 PRO A CA 1
ATOM 1633 C C . PRO A 1 218 ? -46.580 -7.159 58.845 1.00 79.38 218 PRO A C 1
ATOM 1635 O O . PRO A 1 218 ? -45.638 -7.952 58.755 1.00 79.38 218 PRO A O 1
ATOM 1638 N N . PRO A 1 219 ? -46.790 -6.463 59.985 1.00 80.88 219 PRO A N 1
ATOM 1639 C CA . PRO A 1 219 ? -45.808 -6.368 61.078 1.00 80.88 219 PRO A CA 1
ATOM 1640 C C . PRO A 1 219 ? -45.303 -7.708 61.634 1.00 80.88 219 PRO A C 1
ATOM 1642 O O . PRO A 1 219 ? -44.144 -7.826 62.031 1.00 80.88 219 PRO A O 1
ATOM 1645 N N . TRP A 1 220 ? -46.154 -8.738 61.628 1.00 79.12 220 TRP A N 1
ATOM 1646 C CA . TRP A 1 220 ? -45.801 -10.065 62.131 1.00 79.12 220 TRP A CA 1
ATOM 1647 C C . TRP A 1 220 ? -44.743 -10.780 61.267 1.00 79.12 220 TRP A C 1
ATOM 1649 O O . TRP A 1 220 ? -43.970 -11.573 61.801 1.00 79.12 220 TRP A O 1
ATOM 1659 N N . MET A 1 221 ? -44.644 -10.484 59.961 1.00 78.69 221 MET A N 1
ATOM 1660 C CA . MET A 1 221 ? -43.606 -11.061 59.090 1.00 78.69 221 MET A CA 1
ATOM 1661 C C . MET A 1 221 ? -42.224 -10.428 59.327 1.00 78.69 221 MET A C 1
ATOM 1663 O O . MET A 1 221 ? -41.219 -11.138 59.294 1.00 78.69 221 MET A O 1
ATOM 1667 N N . MET A 1 222 ? -42.145 -9.125 59.630 1.00 74.50 222 MET A N 1
ATOM 1668 C CA . MET A 1 222 ? -40.869 -8.460 59.958 1.00 74.50 222 MET A CA 1
ATOM 1669 C C . MET A 1 222 ? -40.278 -8.940 61.293 1.00 74.50 222 MET A C 1
ATOM 1671 O O . MET A 1 222 ? -39.060 -9.076 61.409 1.00 74.50 222 MET A O 1
ATOM 1675 N N . MET A 1 223 ? -41.119 -9.240 62.289 1.00 69.19 223 MET A N 1
ATOM 1676 C CA . MET A 1 223 ? -40.671 -9.750 63.595 1.00 69.19 223 MET A CA 1
ATOM 1677 C C . MET A 1 223 ? -39.983 -11.119 63.485 1.00 69.19 223 MET A C 1
ATOM 1679 O O . MET A 1 223 ? -38.975 -11.345 64.147 1.00 69.19 223 MET A O 1
ATOM 1683 N N . ASN A 1 224 ? -40.462 -11.998 62.600 1.00 72.31 224 ASN A N 1
ATOM 1684 C CA . ASN A 1 224 ? -39.873 -13.324 62.392 1.00 72.31 224 ASN A CA 1
ATOM 1685 C C . ASN A 1 224 ? -38.539 -13.268 61.614 1.00 72.31 224 ASN A C 1
ATOM 1687 O O . ASN A 1 224 ? -37.641 -14.072 61.857 1.00 72.31 224 ASN A O 1
ATOM 1691 N N . ALA A 1 225 ? -38.390 -12.298 60.702 1.00 72.88 225 ALA A N 1
ATOM 1692 C CA . ALA A 1 225 ? -37.150 -12.060 59.959 1.00 72.88 225 ALA A CA 1
ATOM 1693 C C . ALA A 1 225 ? -36.025 -11.515 60.858 1.00 72.88 225 ALA A C 1
ATOM 1695 O O . ALA A 1 225 ? -34.899 -12.002 60.783 1.00 72.88 225 ALA A O 1
ATOM 1696 N N . ASN A 1 226 ? -36.334 -10.569 61.755 1.00 70.19 226 ASN A N 1
ATOM 1697 C CA . ASN A 1 226 ? -35.373 -10.090 62.757 1.00 70.19 226 ASN A CA 1
ATOM 1698 C C . ASN A 1 226 ? -34.980 -11.192 63.751 1.00 70.19 226 ASN A C 1
ATOM 1700 O O . ASN A 1 226 ? -33.812 -11.289 64.111 1.00 70.19 226 ASN A O 1
ATOM 1704 N N . HIS A 1 227 ? -35.924 -12.049 64.153 1.00 71.12 227 HIS A N 1
ATOM 1705 C CA . HIS A 1 227 ? -35.643 -13.157 65.069 1.00 71.12 227 HIS A CA 1
ATOM 1706 C C . HIS A 1 227 ? -34.706 -14.210 64.447 1.00 71.12 227 HIS A C 1
ATOM 1708 O O . HIS A 1 227 ? -33.758 -14.643 65.094 1.00 71.12 227 HIS A O 1
ATOM 1714 N N . ASN A 1 228 ? -34.908 -14.556 63.168 1.00 68.06 228 ASN A N 1
ATOM 1715 C CA . ASN A 1 228 ? -34.000 -15.437 62.417 1.00 68.06 228 ASN A CA 1
ATOM 1716 C C . ASN A 1 228 ? -32.610 -14.816 62.204 1.00 68.06 228 ASN A C 1
ATOM 1718 O O . ASN A 1 228 ? -31.601 -15.502 62.338 1.00 68.06 228 ASN A O 1
ATOM 1722 N N . HIS A 1 229 ? -32.545 -13.520 61.878 1.00 77.25 229 HIS A N 1
ATOM 1723 C CA . HIS A 1 229 ? -31.266 -12.832 61.679 1.00 77.25 229 HIS A CA 1
ATOM 1724 C C . HIS A 1 229 ? -30.456 -12.744 62.980 1.00 77.25 229 HIS A C 1
ATOM 1726 O O . HIS A 1 229 ? -29.237 -12.890 62.959 1.00 77.25 229 HIS A O 1
ATOM 1732 N N . GLN A 1 230 ? -31.133 -12.560 64.115 1.00 76.06 230 GLN A N 1
ATOM 1733 C CA . GLN A 1 230 ? -30.500 -12.537 65.430 1.00 76.06 230 GLN A CA 1
ATOM 1734 C C . GLN A 1 230 ? -29.983 -13.922 65.852 1.00 76.06 230 GLN A C 1
ATOM 1736 O O . GLN A 1 230 ? -28.862 -14.010 66.342 1.00 76.06 230 GLN A O 1
ATOM 1741 N N . GLN A 1 231 ? -30.727 -14.997 65.563 1.00 74.81 231 GLN A N 1
ATOM 1742 C CA . GLN A 1 231 ? -30.251 -16.374 65.761 1.00 74.81 231 GLN A CA 1
ATOM 1743 C C . GLN A 1 231 ? -29.006 -16.700 64.925 1.00 74.81 231 GLN A C 1
ATOM 1745 O O . GLN A 1 231 ? -28.059 -17.280 65.446 1.00 74.81 231 GLN A O 1
ATOM 1750 N N . GLN A 1 232 ? -28.973 -16.298 63.649 1.00 74.31 232 GLN A N 1
ATOM 1751 C CA . GLN A 1 232 ? -27.795 -16.514 62.800 1.00 74.31 232 GLN A CA 1
ATOM 1752 C C . GLN A 1 232 ? -26.564 -15.760 63.306 1.00 74.31 232 GLN A C 1
ATOM 1754 O O . GLN A 1 232 ? -25.473 -16.321 63.301 1.00 74.31 232 GLN A O 1
ATOM 1759 N N . GLN A 1 233 ? -26.725 -14.516 63.773 1.00 74.69 233 GLN A N 1
ATOM 1760 C CA . GLN A 1 233 ? -25.611 -13.777 64.375 1.00 74.69 233 GLN A CA 1
ATOM 1761 C C . GLN A 1 233 ? -25.090 -14.477 65.635 1.00 74.69 233 GLN A C 1
ATOM 1763 O O . GLN A 1 233 ? -23.880 -14.589 65.794 1.00 74.69 233 GLN A O 1
ATOM 1768 N N . GLU A 1 234 ? -25.974 -14.998 66.490 1.00 77.19 234 GLU A N 1
ATOM 1769 C CA . GLU A 1 234 ? -25.578 -15.760 67.681 1.00 77.19 234 GLU A CA 1
ATOM 1770 C C . GLU A 1 234 ? -24.842 -17.066 67.327 1.00 77.19 234 GLU A C 1
ATOM 1772 O O . GLU A 1 234 ? -23.835 -17.379 67.963 1.00 77.19 234 GLU A O 1
ATOM 1777 N N . GLU A 1 235 ? -25.273 -17.798 66.294 1.00 79.94 235 GLU A N 1
ATOM 1778 C CA . GLU A 1 235 ? -24.584 -19.004 65.805 1.00 79.94 235 GLU A CA 1
ATOM 1779 C C . GLU A 1 235 ? -23.209 -18.698 65.195 1.00 79.94 235 GLU A C 1
ATOM 1781 O O . GLU A 1 235 ? -22.242 -19.414 65.460 1.00 79.94 235 GLU A O 1
ATOM 1786 N N . GLU A 1 236 ? -23.086 -17.627 64.408 1.00 80.19 236 GLU A N 1
ATOM 1787 C CA . GLU A 1 236 ? -21.814 -17.221 63.800 1.00 80.19 236 GLU A CA 1
ATOM 1788 C C . GLU A 1 236 ? -20.820 -16.744 64.869 1.00 80.19 236 GLU A C 1
ATOM 1790 O O . GLU A 1 236 ? -19.629 -17.060 64.809 1.00 80.19 236 GLU A O 1
ATOM 1795 N N . GLN A 1 237 ? -21.321 -16.064 65.905 1.00 79.06 237 GLN A N 1
ATOM 1796 C CA . GLN A 1 237 ? -20.540 -15.654 67.069 1.00 79.06 237 GLN A CA 1
ATOM 1797 C C . GLN A 1 237 ? -20.054 -16.867 67.873 1.00 79.06 237 GLN A C 1
ATOM 1799 O O . GLN A 1 237 ? -18.875 -16.941 68.214 1.00 79.06 237 GLN A O 1
ATOM 1804 N N . LEU A 1 238 ? -20.927 -17.855 68.099 1.00 76.75 238 LEU A N 1
ATOM 1805 C CA . LEU A 1 238 ? -20.586 -19.143 68.716 1.00 76.75 238 LEU A CA 1
ATOM 1806 C C . LEU A 1 238 ? -19.538 -19.918 67.906 1.00 76.75 238 LEU A C 1
ATOM 1808 O O . LEU A 1 238 ? -18.633 -20.526 68.481 1.00 76.75 238 LEU A O 1
ATOM 1812 N N . HIS A 1 239 ? -19.631 -19.890 66.576 1.00 81.00 239 HIS A N 1
ATOM 1813 C CA . HIS A 1 239 ? -18.691 -20.576 65.694 1.00 81.00 239 HIS A CA 1
ATOM 1814 C C . HIS A 1 239 ? -17.313 -19.887 65.665 1.00 81.00 239 HIS A C 1
ATOM 1816 O O . HIS A 1 239 ? -16.284 -20.569 65.655 1.00 81.00 239 HIS A O 1
ATOM 1822 N N . LEU A 1 240 ? -17.273 -18.549 65.726 1.00 77.06 240 LEU A N 1
ATOM 1823 C CA . LEU A 1 240 ? -16.030 -17.789 65.897 1.00 77.06 240 LEU A CA 1
ATOM 1824 C C . LEU A 1 240 ? -15.357 -18.086 67.243 1.00 77.06 240 LEU A C 1
ATOM 1826 O O . LEU A 1 240 ? -14.149 -18.325 67.277 1.00 77.06 240 LEU A O 1
ATOM 1830 N N . ASP A 1 241 ? -16.125 -18.120 68.333 1.00 73.12 241 ASP A N 1
ATOM 1831 C CA . ASP A 1 241 ? -15.609 -18.413 69.677 1.00 73.12 241 ASP A CA 1
ATOM 1832 C C . ASP A 1 241 ? -15.023 -19.836 69.751 1.00 73.12 241 ASP A C 1
ATOM 1834 O O . ASP A 1 241 ? -13.923 -20.056 70.268 1.00 73.12 241 ASP A O 1
ATOM 1838 N N . HIS A 1 242 ? -15.698 -20.806 69.121 1.00 75.56 242 HIS A N 1
ATOM 1839 C CA . HIS A 1 242 ? -15.218 -22.184 69.016 1.00 75.56 242 HIS A CA 1
ATOM 1840 C C . HIS A 1 242 ? -13.900 -22.294 68.225 1.00 75.56 242 HIS A C 1
ATOM 1842 O O . HIS A 1 242 ? -12.971 -22.993 68.640 1.00 75.56 242 HIS A O 1
ATOM 1848 N N . HIS A 1 243 ? -13.771 -21.565 67.112 1.00 72.12 243 HIS A N 1
ATOM 1849 C CA . HIS A 1 243 ? -12.532 -21.525 66.329 1.00 72.12 243 HIS A CA 1
ATOM 1850 C C . HIS A 1 243 ? -11.384 -20.845 67.101 1.00 72.12 243 HIS A C 1
ATOM 1852 O O . HIS A 1 243 ? -10.224 -21.262 67.007 1.00 72.12 243 HIS A O 1
ATOM 1858 N N . GLN A 1 244 ? -11.692 -19.830 67.913 1.00 69.38 244 GLN A N 1
ATOM 1859 C CA . GLN A 1 244 ? -10.709 -19.123 68.733 1.00 69.38 244 GLN A CA 1
ATOM 1860 C C . GLN A 1 244 ? -10.183 -19.996 69.888 1.00 69.38 244 GLN A C 1
ATOM 1862 O O . GLN A 1 244 ? -8.973 -20.017 70.130 1.00 69.38 244 GLN A O 1
ATOM 1867 N N . GLN A 1 245 ? -11.039 -20.809 70.515 1.00 66.19 245 GLN A N 1
ATOM 1868 C CA . GLN A 1 245 ? -10.643 -21.797 71.531 1.00 66.19 245 GLN A CA 1
ATOM 1869 C C . GLN A 1 245 ? -9.728 -22.904 70.977 1.00 66.19 245 GLN A C 1
ATOM 1871 O O . GLN A 1 245 ? -8.760 -23.294 71.637 1.00 66.19 245 GLN A O 1
ATOM 1876 N N . LEU A 1 246 ? -9.971 -23.372 69.748 1.00 62.34 246 LEU A N 1
ATOM 1877 C CA . LEU A 1 246 ? -9.113 -24.366 69.089 1.00 62.34 246 LEU A CA 1
ATOM 1878 C C . LEU A 1 246 ? -7.739 -23.788 68.705 1.00 62.34 246 LEU A C 1
ATOM 1880 O O . LEU A 1 246 ? -6.725 -24.473 68.829 1.00 62.34 246 LEU A O 1
ATOM 1884 N N . SER A 1 247 ? -7.676 -22.510 68.316 1.00 59.66 247 SER A N 1
ATOM 1885 C CA . SER A 1 247 ? -6.410 -21.816 68.024 1.00 59.66 247 SER A CA 1
ATOM 1886 C C . SER A 1 247 ? -5.597 -21.420 69.271 1.00 59.66 247 SER A C 1
ATOM 1888 O O . SER A 1 247 ? -4.397 -21.176 69.168 1.00 59.66 247 SER A O 1
ATOM 1890 N N . GLY A 1 248 ? -6.218 -21.399 70.458 1.00 55.88 248 GLY A N 1
ATOM 1891 C CA . GLY A 1 248 ? -5.585 -21.016 71.728 1.00 55.88 248 GLY A CA 1
ATOM 1892 C C . GLY A 1 248 ? -4.833 -22.129 72.472 1.00 55.88 248 GLY A C 1
ATOM 1893 O O . GLY A 1 248 ? -4.238 -21.858 73.511 1.00 55.88 248 GLY A O 1
ATOM 1894 N N . SER A 1 249 ? -4.822 -23.373 71.975 1.00 51.84 249 SER A N 1
ATOM 1895 C CA . SER A 1 249 ? -4.268 -24.527 72.715 1.00 51.84 249 SER A CA 1
ATOM 1896 C C . SER A 1 249 ? -2.781 -24.846 72.458 1.00 51.84 249 SER A C 1
ATOM 1898 O O . SER A 1 249 ? -2.286 -25.867 72.931 1.00 51.84 249 SER A O 1
ATOM 1900 N N . HIS A 1 250 ? -2.023 -23.981 71.775 1.00 56.44 250 HIS A N 1
ATOM 1901 C CA . HIS A 1 250 ? -0.576 -24.164 71.570 1.00 56.44 250 HIS A CA 1
ATOM 1902 C C . HIS A 1 250 ? 0.270 -23.136 72.331 1.00 56.44 250 HIS A C 1
ATOM 1904 O O . HIS A 1 250 ? 1.024 -22.375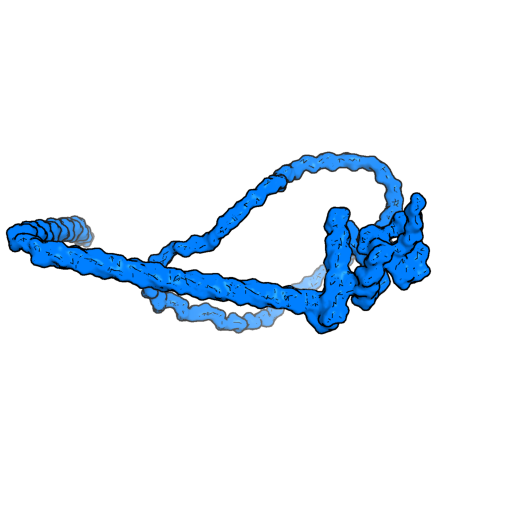 71.740 1.00 56.44 250 HIS A O 1
ATOM 1910 N N . HIS A 1 251 ? 0.214 -23.160 73.661 1.00 55.19 251 HIS A N 1
ATOM 1911 C CA . HIS A 1 251 ? 1.338 -22.701 74.481 1.00 55.19 251 HIS A CA 1
ATOM 1912 C C . HIS A 1 251 ? 1.491 -23.607 75.703 1.00 55.19 251 HIS A C 1
ATOM 1914 O O . HIS A 1 251 ? 0.954 -23.352 76.776 1.00 55.19 251 HIS A O 1
ATOM 1920 N N . HIS A 1 252 ? 2.241 -24.694 75.517 1.00 56.38 252 HIS A N 1
ATOM 1921 C CA . HIS A 1 252 ? 2.808 -25.466 76.616 1.00 56.38 252 HIS A CA 1
ATOM 1922 C C . HIS A 1 252 ? 4.215 -24.910 76.892 1.00 56.38 252 HIS A C 1
ATOM 1924 O O . HIS A 1 252 ? 5.049 -24.953 75.983 1.00 56.38 252 HIS A O 1
ATOM 1930 N N . PRO A 1 253 ? 4.505 -24.351 78.079 1.00 52.28 253 PRO A N 1
ATOM 1931 C CA . PRO A 1 253 ? 5.853 -23.911 78.398 1.00 52.28 253 PRO A CA 1
ATOM 1932 C C . PRO A 1 253 ? 6.703 -25.146 78.726 1.00 52.28 253 PRO A C 1
ATOM 1934 O O . PRO A 1 253 ? 6.411 -25.871 79.676 1.00 52.28 253 PRO A O 1
ATOM 1937 N N . GLN A 1 254 ? 7.732 -25.409 77.915 1.00 52.72 254 GLN A N 1
ATOM 1938 C CA . GLN A 1 254 ? 8.819 -26.308 78.303 1.00 52.72 254 GLN A CA 1
ATOM 1939 C C . GLN A 1 254 ? 9.760 -25.565 79.255 1.00 52.72 254 GLN A C 1
ATOM 1941 O O . GLN A 1 254 ? 10.152 -24.430 78.977 1.00 52.72 254 GLN A O 1
ATOM 1946 N N . PHE A 1 255 ? 10.060 -26.225 80.374 1.00 52.19 255 PHE A N 1
ATOM 1947 C CA . PHE A 1 255 ? 11.162 -25.903 81.278 1.00 52.19 255 PHE A CA 1
ATOM 1948 C C . PHE A 1 255 ? 12.520 -26.125 80.609 1.00 52.19 255 PHE A C 1
ATOM 1950 O O . PHE A 1 255 ? 12.612 -27.056 79.775 1.00 52.19 255 PHE A O 1
#

Secondary structure (DSSP, 8-state):
----PPPHHHHHTT----TT-HHHHHS-TT-HHHHHHHHHHH-HHHHHHHHSPP----------------------------------------------------------------------------PPP-TTTTS-HHHHHHHHHHHHHHHHHHHH-TTTTHHHHHHHHHHHHHHHHHHHHHHHHHHHHHHHHHHHHHHHHHHHHHHHHHHTS-HHHHHHHHHHHHHHHHHHHHHHHHHHHHHT---PPP-

Radius of gyration: 40.93 Å; chains: 1; bounding box: 103×51×120 Å

Foldseek 3Di:
DPPPQAFLQCVVVVHDHDPPRQVCVQGPNVCNLLNVLLCVPQNDVLVCQQGPWDDDDDDDDDDDDDDDDDDDDDDDDDDDDDDDDDDDDDDDPDDDDDDDDDDDDDDDDDDDDDDDDDDDDDDPDPDPPPDDHRPLVVDDPVCSNVVSVVSSQQSVQCVVPVPQRCVVVVVVVVVVVVVVVVVVVVVVVVVVVVVVVVVVVVVVVVVVVVVVVVVPDDPVVVVVVVVVVVVVVVVVVVVVVVVVVVVPPPDDDDD